Protein AF-A0A1I7TB84-F1 (afdb_monomer_lite)

Secondary structure (DSSP, 8-state):
-------PPPPTHHHHHHHHHHHHHHHHTTTTS--------------HHHHHHHHHHHHHHHHHHHHHHHHHHHHHHTSPPTT--HHHIIIIIIIHHHHHHHHHHHHHHHHTS-S------TT--HHHHHHHHHHHHHSPEE---TTSPPP-SHHHHHHTEE-HHHHHHHHHHHHHHHHHHHHHHIIIIIHHHH-S-HHHHHHHHHHHTTS-HHHHHHHHHHHHHHHHHHHHHHHHHHHHHT-

pLDDT: mean 75.28, std 18.59, range [29.2, 95.62]

Organism: NCBI:txid1561998

Structure (mmCIF, N/CA/C/O backbone):
data_AF-A0A1I7TB84-F1
#
_entry.id   AF-A0A1I7TB84-F1
#
loop_
_atom_site.group_PDB
_atom_site.id
_atom_site.type_symbol
_atom_site.label_atom_id
_atom_site.label_alt_id
_atom_site.label_comp_id
_atom_site.label_asym_id
_atom_site.label_entity_id
_atom_site.label_seq_id
_atom_site.pdbx_PDB_ins_code
_atom_site.Cartn_x
_atom_site.Cartn_y
_atom_site.Cartn_z
_atom_site.occupancy
_atom_site.B_iso_or_equiv
_atom_site.auth_seq_id
_atom_site.auth_comp_id
_atom_site.auth_asym_id
_atom_site.auth_atom_id
_atom_site.pdbx_PDB_model_num
ATOM 1 N N . MET A 1 1 ? -15.302 32.373 80.562 1.00 34.09 1 MET A N 1
ATOM 2 C CA . MET A 1 1 ? -14.350 33.321 79.953 1.00 34.09 1 MET A CA 1
ATOM 3 C C . MET A 1 1 ? -13.154 32.478 79.529 1.00 34.09 1 MET A C 1
ATOM 5 O O . MET A 1 1 ? -12.469 31.980 80.407 1.00 34.09 1 MET A O 1
ATOM 9 N N . GLU A 1 2 ? -13.216 31.883 78.330 1.00 32.47 2 GLU A N 1
ATOM 10 C CA . GLU A 1 2 ? -12.527 32.364 77.100 1.00 32.47 2 GLU A CA 1
ATOM 11 C C . GLU A 1 2 ? -10.999 32.417 77.261 1.00 32.47 2 GLU A C 1
ATOM 13 O O . GLU A 1 2 ? -10.527 32.906 78.275 1.00 32.47 2 GLU A O 1
ATOM 18 N N . ASN A 1 3 ? -10.128 32.066 76.318 1.00 30.92 3 ASN A N 1
ATOM 19 C CA . ASN A 1 3 ? -10.121 31.330 75.048 1.00 30.92 3 ASN A CA 1
ATOM 20 C C . ASN A 1 3 ? -8.630 31.311 74.622 1.00 30.92 3 ASN A C 1
ATOM 22 O O . ASN A 1 3 ? -7.979 32.332 74.812 1.00 30.92 3 ASN A O 1
ATOM 26 N N . ALA A 1 4 ? -8.166 30.220 73.983 1.00 34.41 4 ALA A N 1
ATOM 27 C CA . ALA A 1 4 ? -7.035 30.120 73.021 1.00 34.41 4 ALA A CA 1
ATOM 28 C C . ALA A 1 4 ? -5.603 30.570 73.479 1.00 34.41 4 ALA A C 1
ATOM 30 O O . ALA A 1 4 ? -5.450 31.471 74.279 1.00 34.41 4 ALA A O 1
ATOM 31 N N . LEU A 1 5 ? -4.445 30.045 73.045 1.00 29.20 5 LEU A N 1
ATOM 32 C CA . LEU A 1 5 ? -4.022 29.349 71.827 1.00 29.20 5 LEU A CA 1
ATOM 33 C C . LEU A 1 5 ? -2.614 28.712 72.049 1.00 29.20 5 LEU A C 1
ATOM 35 O O . LEU A 1 5 ? -1.744 29.320 72.664 1.00 29.20 5 LEU A O 1
ATOM 39 N N . SER A 1 6 ? -2.391 27.533 71.453 1.00 29.75 6 SER A N 1
ATOM 40 C CA . SER A 1 6 ? -1.135 27.019 70.854 1.00 29.75 6 SER A CA 1
ATOM 41 C C . SER A 1 6 ? 0.203 26.999 71.626 1.00 29.75 6 SER A C 1
ATOM 43 O O . SER A 1 6 ? 0.891 28.010 71.739 1.00 29.75 6 SER A O 1
ATOM 45 N N . VAL A 1 7 ? 0.706 25.787 71.900 1.00 36.81 7 VAL A N 1
ATOM 46 C CA . VAL A 1 7 ? 2.150 25.494 71.981 1.00 36.81 7 VAL A CA 1
ATOM 47 C C . VAL A 1 7 ? 2.473 24.406 70.949 1.00 36.81 7 VAL A C 1
ATOM 49 O O . VAL A 1 7 ? 2.184 23.230 71.154 1.00 36.81 7 VAL A O 1
ATOM 52 N N . MET A 1 8 ? 3.023 24.824 69.803 1.00 36.25 8 MET A N 1
ATOM 53 C CA . MET A 1 8 ? 3.583 23.954 68.760 1.00 36.25 8 MET A CA 1
ATOM 54 C C . MET A 1 8 ? 5.100 23.760 68.963 1.00 36.25 8 MET A C 1
ATOM 56 O O . MET A 1 8 ? 5.785 24.704 69.363 1.00 36.25 8 MET A O 1
ATOM 60 N N . PRO A 1 9 ? 5.649 22.576 68.635 1.00 48.91 9 PRO A N 1
ATOM 61 C CA . PRO A 1 9 ? 7.086 22.304 68.635 1.00 48.91 9 PRO A CA 1
ATOM 62 C C . PRO A 1 9 ? 7.823 22.984 67.455 1.00 48.91 9 PRO A C 1
ATOM 64 O O . PRO A 1 9 ? 7.216 23.287 66.427 1.00 48.91 9 PRO A O 1
ATOM 67 N N . PRO A 1 10 ? 9.144 23.226 67.575 1.00 51.12 10 PRO A N 1
ATOM 68 C CA . PRO A 1 10 ? 9.920 24.013 66.616 1.00 51.12 10 PRO A CA 1
ATOM 69 C C . PRO A 1 10 ? 10.113 23.325 65.245 1.00 51.12 10 PRO A C 1
ATOM 71 O O . PRO A 1 10 ? 10.117 22.097 65.152 1.00 51.12 10 PRO A O 1
ATOM 74 N N . PRO A 1 11 ? 10.338 24.107 64.168 1.00 48.22 11 PRO A N 1
ATOM 75 C CA . PRO A 1 11 ? 10.254 23.632 62.789 1.00 48.22 11 PRO A CA 1
ATOM 76 C C . PRO A 1 11 ? 11.478 22.833 62.309 1.00 48.22 11 PRO A C 1
ATOM 78 O O . PRO A 1 11 ? 12.636 23.136 62.613 1.00 48.22 11 PRO A O 1
ATOM 81 N N . ILE A 1 12 ? 11.191 21.878 61.420 1.00 52.09 12 ILE A N 1
ATOM 82 C CA . ILE A 1 12 ? 12.082 20.995 60.633 1.00 52.09 12 ILE A CA 1
ATOM 83 C C . ILE A 1 12 ? 13.198 21.751 59.861 1.00 52.09 12 ILE A C 1
ATOM 85 O O . ILE A 1 12 ? 14.214 21.169 59.472 1.00 52.09 12 ILE A O 1
ATOM 89 N N . SER A 1 13 ? 13.080 23.075 59.726 1.00 54.78 13 SER A N 1
ATOM 90 C CA . SER A 1 13 ? 13.993 23.963 58.991 1.00 54.78 13 SER A CA 1
ATOM 91 C C . SER A 1 13 ? 15.458 23.932 59.474 1.00 54.78 13 SER A C 1
ATOM 93 O O . SER A 1 13 ? 16.384 23.950 58.661 1.00 54.78 13 SER A O 1
ATOM 95 N N . ARG A 1 14 ? 15.727 23.783 60.782 1.00 52.53 14 ARG A N 1
ATOM 96 C CA . ARG A 1 14 ? 17.119 23.824 61.293 1.00 52.53 14 ARG A CA 1
ATOM 97 C C . ARG A 1 14 ? 17.954 22.585 60.950 1.00 52.53 14 ARG A C 1
ATOM 99 O O . ARG A 1 14 ? 19.181 22.687 60.911 1.00 52.53 14 ARG A O 1
ATOM 106 N N . ARG A 1 15 ? 17.329 21.424 60.711 1.00 54.09 15 ARG A N 1
ATOM 107 C CA . ARG A 1 15 ? 18.045 20.202 60.288 1.00 54.09 15 ARG A CA 1
ATOM 108 C C . ARG A 1 15 ? 18.389 20.245 58.799 1.00 54.09 15 ARG A C 1
ATOM 110 O O . ARG A 1 15 ? 19.504 19.881 58.436 1.00 54.09 15 ARG A O 1
ATOM 117 N N . ILE A 1 16 ? 17.490 20.779 57.972 1.00 55.38 16 ILE A N 1
ATOM 118 C CA . ILE A 1 16 ? 17.713 20.958 56.530 1.00 55.38 16 ILE A CA 1
ATOM 119 C C . ILE A 1 16 ? 18.799 22.018 56.283 1.00 55.38 16 ILE A C 1
ATOM 121 O O . ILE A 1 16 ? 19.721 21.777 55.507 1.00 55.38 16 ILE A O 1
ATOM 125 N N . ALA A 1 17 ? 18.786 23.130 57.029 1.00 55.12 17 ALA A N 1
ATOM 126 C CA . ALA A 1 17 ? 19.815 24.167 56.918 1.00 55.12 17 ALA A CA 1
ATOM 127 C C . ALA A 1 17 ? 21.229 23.656 57.270 1.00 55.12 17 ALA A C 1
ATOM 129 O O . ALA A 1 17 ? 22.196 23.989 56.584 1.00 55.12 17 ALA A O 1
ATOM 130 N N . ARG A 1 18 ? 21.369 22.791 58.290 1.00 57.44 18 ARG A N 1
ATOM 131 C CA . ARG A 1 18 ? 22.669 22.173 58.624 1.00 57.44 18 ARG A CA 1
ATOM 132 C C . ARG A 1 18 ? 23.125 21.151 57.581 1.00 57.44 18 ARG A C 1
ATOM 134 O O . ARG A 1 18 ? 24.320 21.087 57.315 1.00 57.44 18 ARG A O 1
ATOM 141 N N . ALA A 1 19 ? 22.203 20.396 56.979 1.00 56.84 19 ALA A N 1
ATOM 142 C CA . ALA A 1 19 ? 22.514 19.435 55.917 1.00 56.84 19 ALA A CA 1
ATOM 143 C C . ALA A 1 19 ? 22.918 20.115 54.593 1.00 56.84 19 ALA A C 1
ATOM 145 O O . ALA A 1 19 ? 23.750 19.595 53.851 1.00 56.84 19 ALA A O 1
ATOM 146 N N . MET A 1 20 ? 22.377 21.299 54.300 1.00 54.94 20 MET A N 1
ATOM 147 C CA . MET A 1 20 ? 22.737 22.067 53.105 1.00 54.94 20 MET A CA 1
ATOM 148 C C . MET A 1 20 ? 24.128 22.717 53.245 1.00 54.94 20 MET A C 1
ATOM 150 O O . MET A 1 20 ? 24.923 22.696 52.305 1.00 54.94 20 MET A O 1
ATOM 154 N N . HIS A 1 21 ? 24.484 23.188 54.448 1.00 56.91 21 HIS A N 1
ATOM 155 C CA . HIS A 1 21 ? 25.792 23.799 54.723 1.00 56.91 21 HIS A CA 1
ATOM 156 C C . HIS A 1 21 ? 26.970 22.804 54.677 1.00 56.91 21 HIS A C 1
ATOM 158 O O . HIS A 1 21 ? 28.086 23.184 54.315 1.00 56.91 21 HIS A O 1
ATOM 164 N N . THR A 1 22 ? 26.751 21.529 55.024 1.00 56.97 22 THR A N 1
ATOM 165 C CA . THR A 1 22 ? 27.780 20.476 54.924 1.00 56.97 22 THR A CA 1
ATOM 166 C C . THR A 1 22 ? 28.027 20.013 53.489 1.00 56.97 22 THR A C 1
ATOM 168 O O . THR A 1 22 ? 29.166 19.691 53.154 1.00 56.97 22 THR A O 1
ATOM 171 N N . ASN A 1 23 ? 27.010 20.029 52.621 1.00 45.28 23 ASN A N 1
ATOM 172 C CA . ASN A 1 23 ? 27.163 19.657 51.210 1.00 45.28 23 ASN A CA 1
ATOM 173 C C . ASN A 1 23 ? 27.856 20.751 50.375 1.00 45.28 23 ASN A C 1
ATOM 175 O O . ASN A 1 23 ? 28.694 20.427 49.536 1.00 45.28 23 ASN A O 1
ATOM 179 N N . LEU A 1 24 ? 27.625 22.037 50.667 1.00 52.91 24 LEU A N 1
ATOM 180 C CA . LEU A 1 24 ? 28.339 23.149 50.014 1.00 52.91 24 LEU A CA 1
ATOM 181 C C . LEU A 1 24 ? 29.855 23.130 50.287 1.00 52.91 24 LEU A C 1
ATOM 183 O O . LEU A 1 24 ? 30.645 23.232 49.350 1.00 52.91 24 LEU A O 1
ATOM 187 N N . LYS A 1 25 ? 30.284 22.857 51.531 1.00 51.88 25 LYS A N 1
ATOM 188 C CA . LYS A 1 25 ? 31.715 22.663 51.859 1.00 51.88 25 LYS A CA 1
ATOM 189 C C . LYS A 1 25 ? 32.340 21.428 51.195 1.00 51.88 25 LYS A C 1
ATOM 191 O O . LYS A 1 25 ? 33.565 21.329 51.121 1.00 51.88 25 LYS A O 1
ATOM 196 N N . LYS A 1 26 ? 31.525 20.463 50.752 1.00 49.12 26 LYS A N 1
ATOM 197 C CA . LYS A 1 26 ? 31.994 19.265 50.042 1.00 49.12 26 LYS A CA 1
ATOM 198 C C . LYS A 1 26 ? 32.225 19.546 48.552 1.00 49.12 26 LYS A C 1
ATOM 200 O O . LYS A 1 26 ? 33.191 19.023 48.007 1.00 49.12 26 LYS A O 1
ATOM 205 N N . CYS A 1 27 ? 31.429 20.423 47.933 1.00 49.00 27 CYS A N 1
ATOM 206 C CA . CYS A 1 27 ? 31.646 20.877 46.552 1.00 49.00 27 CYS A CA 1
ATOM 207 C C . CYS A 1 27 ? 32.847 21.824 46.407 1.00 49.00 27 CYS A C 1
ATOM 209 O O . CYS A 1 27 ? 33.598 21.709 45.444 1.00 49.00 27 CYS A O 1
ATOM 211 N N . GLU A 1 28 ? 33.099 22.703 47.380 1.00 49.00 28 GLU A N 1
ATOM 212 C CA . GLU A 1 28 ? 34.242 23.630 47.321 1.00 49.00 28 GLU A CA 1
ATOM 213 C C . GLU A 1 28 ? 35.602 22.903 47.405 1.00 49.00 28 GLU A C 1
ATOM 215 O O . GLU A 1 28 ? 36.603 23.362 46.862 1.00 49.00 28 GLU A O 1
ATOM 220 N N . ARG A 1 29 ? 35.628 21.698 47.998 1.00 46.41 29 ARG A N 1
ATOM 221 C CA . ARG A 1 29 ? 36.832 20.858 48.108 1.00 46.41 29 ARG A CA 1
ATOM 222 C C . ARG A 1 29 ? 37.113 19.970 46.885 1.00 46.41 29 ARG A C 1
ATOM 224 O O . ARG A 1 29 ? 38.173 19.356 46.836 1.00 46.41 29 ARG A O 1
ATOM 231 N N . LEU A 1 30 ? 36.196 19.896 45.913 1.00 49.00 30 LEU A N 1
ATOM 232 C CA . LEU A 1 30 ? 36.348 19.105 44.678 1.00 49.00 30 LEU A CA 1
ATOM 233 C C . LEU A 1 30 ? 36.825 19.933 43.470 1.00 49.00 30 LEU A C 1
ATOM 235 O O . LEU A 1 30 ? 37.265 19.354 42.483 1.00 49.00 30 LEU A O 1
ATOM 239 N N . ASN A 1 31 ? 36.859 21.267 43.574 1.00 41.47 31 ASN A N 1
ATOM 240 C CA . ASN A 1 31 ? 37.435 22.161 42.555 1.00 41.47 31 ASN A CA 1
ATOM 241 C C . ASN A 1 31 ? 38.978 22.226 42.572 1.00 41.47 31 ASN A C 1
ATOM 243 O O . ASN A 1 31 ? 39.571 23.074 41.910 1.00 41.47 31 ASN A O 1
ATOM 247 N N . HIS A 1 32 ? 39.642 21.332 43.311 1.00 49.06 32 HIS A N 1
ATOM 248 C CA . HIS A 1 32 ? 41.098 21.322 43.489 1.00 49.06 32 HIS A CA 1
ATOM 249 C C . HIS A 1 32 ? 41.817 20.125 42.842 1.00 49.06 32 HIS A C 1
ATOM 251 O O . HIS A 1 32 ? 42.930 19.786 43.241 1.00 49.06 32 HIS A O 1
ATOM 257 N N . VAL A 1 33 ? 41.235 19.505 41.808 1.00 45.22 33 VAL A N 1
ATOM 258 C CA . VAL A 1 33 ? 41.919 18.458 41.029 1.00 45.22 33 VAL A CA 1
ATOM 259 C C . VAL A 1 33 ? 42.386 19.003 39.673 1.00 45.22 33 VAL A C 1
ATOM 261 O O . VAL A 1 33 ? 41.619 19.146 38.730 1.00 45.22 33 VAL A O 1
ATOM 264 N N . ALA A 1 34 ? 43.678 19.340 39.662 1.00 37.91 34 ALA A N 1
ATOM 265 C CA . ALA A 1 34 ? 44.660 19.395 38.575 1.00 37.91 34 ALA A CA 1
ATOM 266 C C . ALA A 1 34 ? 44.215 19.782 37.145 1.00 37.91 34 ALA A C 1
ATOM 268 O O . ALA A 1 34 ? 43.721 18.979 36.357 1.00 37.91 34 ALA A O 1
ATOM 269 N N . ARG A 1 35 ? 44.596 21.009 36.770 1.00 37.38 35 ARG A N 1
ATOM 270 C CA . ARG A 1 35 ? 44.809 21.481 35.395 1.00 37.38 35 ARG A CA 1
ATOM 271 C C . ARG A 1 35 ? 45.907 20.621 34.737 1.00 37.38 35 ARG A C 1
ATOM 273 O O . ARG A 1 35 ? 47.052 20.660 35.180 1.00 37.38 35 ARG A O 1
ATOM 280 N N . TYR A 1 36 ? 45.573 19.836 33.715 1.00 32.38 36 TYR A N 1
ATOM 281 C CA . TYR A 1 36 ? 46.545 19.063 32.926 1.00 32.38 36 TYR A CA 1
ATOM 282 C C . TYR A 1 36 ? 47.448 20.000 32.099 1.00 32.38 36 TYR A C 1
ATOM 284 O O . TYR A 1 36 ? 46.957 21.009 31.581 1.00 32.38 36 TYR A O 1
ATOM 292 N N . PRO A 1 37 ? 48.757 19.710 31.971 1.00 37.16 37 PRO A N 1
ATOM 293 C CA . PRO A 1 37 ? 49.679 20.577 31.253 1.00 37.16 37 PRO A CA 1
ATOM 294 C C . PRO A 1 37 ? 49.505 20.436 29.735 1.00 37.16 37 PRO A C 1
ATOM 296 O O . PRO A 1 37 ? 49.421 19.335 29.194 1.00 37.16 37 PRO A O 1
ATOM 299 N N . VAL A 1 38 ? 49.481 21.578 29.049 1.00 36.94 38 VAL A N 1
ATOM 300 C CA . VAL A 1 38 ? 49.574 21.684 27.589 1.00 36.94 38 VAL A CA 1
ATOM 301 C C . VAL A 1 38 ? 51.044 21.517 27.199 1.00 36.94 38 VAL A C 1
ATOM 303 O O . VAL A 1 38 ? 51.869 22.357 27.553 1.00 36.94 38 VAL A O 1
ATOM 306 N N . HIS A 1 39 ? 51.374 20.453 26.466 1.00 35.28 39 HIS A N 1
ATOM 307 C CA . HIS A 1 39 ? 52.647 20.337 25.748 1.00 35.28 39 HIS A CA 1
ATOM 308 C C . HIS A 1 39 ? 52.499 20.910 24.327 1.00 35.28 39 HIS A C 1
ATOM 310 O O . HIS A 1 39 ? 51.488 20.634 23.677 1.00 35.28 39 HIS A O 1
ATOM 316 N N . PRO A 1 40 ? 53.469 21.692 23.816 1.00 40.19 40 PRO A N 1
ATOM 317 C CA . PRO A 1 40 ? 53.406 22.224 22.464 1.00 40.19 40 PRO A CA 1
ATOM 318 C C . PRO A 1 40 ? 54.043 21.276 21.434 1.00 40.19 40 PRO A C 1
ATOM 320 O O . PRO A 1 40 ? 54.968 20.526 21.734 1.00 40.19 40 PRO A O 1
ATOM 323 N N . SER A 1 41 ? 53.593 21.447 20.187 1.00 34.62 41 SER A N 1
ATOM 324 C CA . SER A 1 41 ? 54.179 21.016 18.905 1.00 34.62 41 SER A CA 1
ATOM 325 C C . SER A 1 41 ? 53.990 19.559 18.445 1.00 34.62 41 SER A C 1
ATOM 327 O O . SER A 1 41 ? 54.664 18.632 18.877 1.00 34.62 41 SER A O 1
ATOM 329 N N . SER A 1 42 ? 53.126 19.372 17.444 1.00 31.83 42 SER A N 1
ATOM 330 C CA . SER A 1 42 ? 53.533 18.964 16.085 1.00 31.83 42 SER A CA 1
ATOM 331 C C . SER A 1 42 ? 52.309 18.903 15.161 1.00 31.83 42 SER A C 1
ATOM 333 O O . SER A 1 42 ? 51.258 18.371 15.506 1.00 31.83 42 SER A O 1
ATOM 335 N N . ALA A 1 43 ? 52.435 19.534 13.997 1.00 42.12 43 ALA A N 1
ATOM 336 C CA . ALA A 1 43 ? 51.427 19.565 12.951 1.00 42.12 43 ALA A CA 1
ATOM 337 C C . ALA A 1 43 ? 51.307 18.193 12.262 1.00 42.12 43 ALA A C 1
ATOM 339 O O . ALA A 1 43 ? 52.319 17.622 11.863 1.00 42.12 43 ALA A O 1
ATOM 340 N N . ALA A 1 44 ? 50.080 17.706 12.063 1.00 33.72 44 ALA A N 1
ATOM 341 C CA . ALA A 1 44 ? 49.762 16.626 11.128 1.00 33.72 44 ALA A CA 1
ATOM 342 C C . ALA A 1 44 ? 48.354 16.848 10.524 1.00 33.72 44 ALA A C 1
ATOM 344 O O . ALA A 1 44 ? 47.506 17.465 11.174 1.00 33.72 44 ALA A O 1
ATOM 345 N N . PRO A 1 45 ? 48.107 16.431 9.269 1.00 38.81 45 PRO A N 1
ATOM 346 C CA . PRO A 1 45 ? 47.054 16.978 8.420 1.00 38.81 45 PRO A CA 1
ATOM 347 C C . PRO A 1 45 ? 45.671 16.359 8.670 1.00 38.81 45 PRO A C 1
ATOM 349 O O . PRO A 1 45 ? 45.530 15.202 9.047 1.00 38.81 45 PRO A O 1
ATOM 352 N N . HIS A 1 46 ? 44.646 17.168 8.400 1.00 43.53 46 HIS A N 1
ATOM 353 C CA . HIS A 1 46 ? 43.217 16.886 8.522 1.00 43.53 46 HIS A CA 1
ATOM 354 C C . HIS A 1 46 ? 42.754 15.540 7.929 1.00 43.53 46 HIS A C 1
ATOM 356 O O . HIS A 1 46 ? 42.660 15.375 6.710 1.00 43.53 46 HIS A O 1
ATOM 362 N N . ASP A 1 47 ? 42.281 14.646 8.797 1.00 46.88 47 ASP A N 1
ATOM 363 C CA . ASP A 1 47 ? 41.643 13.382 8.428 1.00 46.88 47 ASP A CA 1
ATOM 364 C C . ASP A 1 47 ? 40.133 13.569 8.146 1.00 46.88 47 ASP A C 1
ATOM 366 O O . ASP A 1 47 ? 39.234 13.154 8.880 1.00 46.8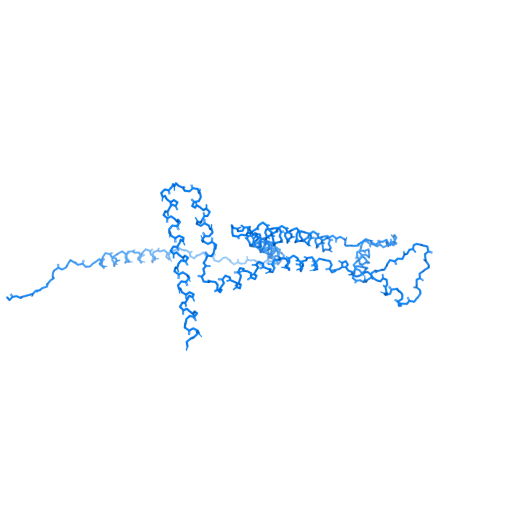8 47 ASP A O 1
ATOM 370 N N . THR A 1 48 ? 39.823 14.283 7.059 1.00 54.31 48 THR A N 1
ATOM 371 C CA . THR A 1 48 ? 38.437 14.589 6.635 1.00 54.31 48 THR A CA 1
ATOM 372 C C . THR A 1 48 ? 37.674 13.377 6.082 1.00 54.31 48 THR A C 1
ATOM 374 O O . THR A 1 48 ? 36.442 13.410 6.001 1.00 54.31 48 THR A O 1
ATOM 377 N N . LYS A 1 49 ? 38.368 12.294 5.704 1.00 48.94 49 LYS A N 1
ATOM 378 C CA . LYS A 1 49 ? 37.756 11.063 5.167 1.00 48.94 49 LYS A CA 1
ATOM 379 C C . LYS A 1 49 ? 37.099 10.213 6.252 1.00 48.94 49 LYS A C 1
ATOM 381 O O . LYS A 1 49 ? 36.015 9.673 6.022 1.00 48.94 49 LYS A O 1
ATOM 386 N N . PHE A 1 50 ? 37.712 10.131 7.431 1.00 48.12 50 PHE A N 1
ATOM 387 C CA . PHE A 1 50 ? 37.173 9.365 8.551 1.00 48.12 50 PHE A CA 1
ATOM 388 C C . PHE A 1 50 ? 35.845 9.975 9.025 1.00 48.12 50 PHE A C 1
ATOM 390 O O . PHE A 1 50 ? 34.810 9.318 8.968 1.00 48.12 50 PHE A O 1
ATOM 397 N N . SER A 1 51 ? 35.813 11.278 9.324 1.00 51.81 51 SER A N 1
ATOM 398 C CA . SER A 1 51 ? 34.600 11.964 9.804 1.00 51.81 51 SER A CA 1
ATOM 399 C C . SER A 1 51 ? 33.415 11.891 8.820 1.00 51.81 51 SER A C 1
ATOM 401 O O . SER A 1 51 ? 32.287 11.605 9.225 1.00 51.81 51 SER A O 1
ATOM 403 N N . LYS A 1 52 ? 33.659 12.026 7.505 1.00 53.12 52 LYS A N 1
ATOM 404 C CA . LYS A 1 52 ? 32.610 11.875 6.475 1.00 53.12 52 LYS A CA 1
ATOM 405 C C . LYS A 1 52 ? 32.014 10.469 6.433 1.00 53.12 52 LYS A C 1
ATOM 407 O O . LYS A 1 52 ? 30.827 10.330 6.158 1.00 53.12 52 LYS A O 1
ATOM 412 N N . THR A 1 53 ? 32.808 9.436 6.699 1.00 53.38 53 THR A N 1
ATOM 413 C CA . THR A 1 53 ? 32.362 8.036 6.622 1.00 53.38 53 THR A CA 1
ATOM 414 C C . THR A 1 53 ? 31.478 7.660 7.813 1.00 53.38 53 THR A C 1
ATOM 416 O O . THR A 1 53 ? 30.462 6.993 7.623 1.00 53.38 53 THR A O 1
ATOM 419 N N . TYR A 1 54 ? 31.795 8.159 9.012 1.00 49.72 54 TYR A N 1
ATOM 420 C CA . TYR A 1 54 ? 30.978 7.964 10.217 1.00 49.72 54 TYR A CA 1
ATOM 421 C C . TYR A 1 54 ? 29.657 8.736 10.135 1.00 49.72 54 TYR A C 1
ATOM 423 O O . TYR A 1 54 ? 28.603 8.136 10.299 1.00 49.72 54 TYR A O 1
ATOM 431 N N . LEU A 1 55 ? 29.682 10.006 9.710 1.00 57.97 55 LEU A N 1
ATOM 432 C CA . LEU A 1 55 ? 28.463 10.793 9.467 1.00 57.97 55 LEU A CA 1
ATOM 433 C C . LEU A 1 55 ? 27.542 10.165 8.409 1.00 57.97 55 LEU A C 1
ATOM 435 O O . LEU A 1 55 ? 26.322 10.195 8.553 1.00 57.97 55 LEU A O 1
ATOM 439 N N . ASN A 1 56 ? 28.095 9.570 7.344 1.00 55.59 56 ASN A N 1
ATOM 440 C CA . ASN A 1 56 ? 27.284 8.884 6.332 1.00 55.59 56 ASN A CA 1
ATOM 441 C C . ASN A 1 56 ? 26.731 7.544 6.842 1.00 55.59 56 ASN A C 1
ATOM 443 O O . ASN A 1 56 ? 25.620 7.169 6.473 1.00 55.59 56 ASN A O 1
ATOM 447 N N . LYS A 1 57 ? 27.488 6.826 7.681 1.00 53.72 57 LYS A N 1
ATOM 448 C CA . LYS A 1 57 ? 27.059 5.572 8.314 1.00 53.72 57 LYS A CA 1
ATOM 449 C C . LYS A 1 57 ? 25.955 5.820 9.343 1.00 53.72 57 LYS A C 1
ATOM 451 O O . LYS A 1 57 ? 24.939 5.135 9.283 1.00 53.72 57 LYS A O 1
ATOM 456 N N . ASP A 1 58 ? 26.091 6.853 10.169 1.00 57.72 58 ASP A N 1
ATOM 457 C CA . ASP A 1 58 ? 25.070 7.278 11.129 1.00 57.72 58 ASP A CA 1
ATOM 458 C C . ASP A 1 58 ? 23.832 7.828 10.418 1.00 57.72 58 ASP A C 1
ATOM 460 O O . ASP A 1 58 ? 22.720 7.451 10.760 1.00 57.72 58 ASP A O 1
ATOM 464 N N . ARG A 1 59 ? 23.981 8.610 9.340 1.00 58.00 59 ARG A N 1
ATOM 465 C CA . ARG A 1 59 ? 22.843 9.055 8.514 1.00 58.00 59 ARG A CA 1
ATOM 466 C C . ARG A 1 59 ? 22.094 7.890 7.859 1.00 58.00 59 ARG A C 1
ATOM 468 O O . ARG A 1 59 ? 20.868 7.920 7.791 1.00 58.00 59 ARG A O 1
ATOM 475 N N . LYS A 1 60 ? 22.802 6.857 7.389 1.00 55.88 60 LYS A N 1
ATOM 476 C CA . LYS A 1 60 ? 22.184 5.631 6.850 1.00 55.88 60 LYS A CA 1
ATOM 477 C C . LYS A 1 60 ? 21.515 4.798 7.947 1.00 55.88 60 LYS A C 1
ATOM 479 O O . LYS A 1 60 ? 20.442 4.258 7.706 1.00 55.88 60 LYS A O 1
ATOM 484 N N . PHE A 1 61 ? 22.103 4.731 9.142 1.00 57.94 61 PHE A N 1
ATOM 485 C CA . PHE A 1 61 ? 21.546 4.011 10.289 1.00 57.94 61 PHE A CA 1
ATOM 486 C C . PHE A 1 61 ? 20.318 4.717 10.881 1.00 57.94 61 PHE A C 1
ATOM 488 O O . PHE A 1 61 ? 19.310 4.066 11.133 1.00 57.94 61 PHE A O 1
ATOM 495 N N . LEU A 1 62 ? 20.350 6.047 11.016 1.00 60.09 62 LEU A N 1
ATOM 496 C CA . LEU A 1 62 ? 19.191 6.858 11.395 1.00 60.09 62 LEU A CA 1
ATOM 497 C C . LEU A 1 62 ? 18.085 6.784 10.337 1.00 60.09 62 LEU A C 1
ATOM 499 O O . LEU A 1 62 ? 16.927 6.634 10.704 1.00 60.09 62 LEU A O 1
ATOM 503 N N . SER A 1 63 ? 18.424 6.819 9.044 1.00 63.22 63 SER A N 1
ATOM 504 C CA . SER A 1 63 ? 17.458 6.623 7.951 1.00 63.22 63 SER A CA 1
ATOM 505 C C . SER A 1 63 ? 16.794 5.242 8.017 1.00 63.22 63 SER A C 1
ATOM 507 O O . SER A 1 63 ? 15.570 5.145 7.982 1.00 63.22 63 SER A O 1
ATOM 509 N N . ALA A 1 64 ? 17.578 4.177 8.209 1.00 69.25 64 ALA A N 1
ATOM 510 C CA . ALA A 1 64 ? 17.055 2.819 8.333 1.00 69.25 64 ALA A CA 1
ATOM 511 C C . ALA A 1 64 ? 16.220 2.624 9.612 1.00 69.25 64 ALA A C 1
ATOM 513 O O . ALA A 1 64 ? 15.150 2.025 9.557 1.00 69.25 64 ALA A O 1
ATOM 514 N N . GLY A 1 65 ? 16.661 3.164 10.752 1.00 75.62 65 GLY A N 1
ATOM 515 C CA . GLY A 1 65 ? 15.914 3.118 12.012 1.00 75.62 65 GLY A CA 1
ATOM 516 C C . GLY A 1 65 ? 14.605 3.905 11.951 1.00 75.62 65 GLY A C 1
ATOM 517 O O . GLY A 1 65 ? 13.584 3.451 12.459 1.00 75.62 65 GLY A O 1
ATOM 518 N N . MET A 1 66 ? 14.608 5.046 11.266 1.00 71.50 66 MET A N 1
ATOM 519 C CA . MET A 1 66 ? 13.421 5.862 11.030 1.00 71.50 66 MET A CA 1
ATOM 520 C C . MET A 1 66 ? 12.445 5.159 10.076 1.00 71.50 66 MET A C 1
ATOM 522 O O . MET A 1 66 ? 11.247 5.135 10.342 1.00 71.50 66 MET A O 1
ATOM 526 N N . LEU A 1 67 ? 12.944 4.489 9.032 1.00 74.56 67 LEU A N 1
ATOM 527 C CA . LEU A 1 67 ? 12.130 3.667 8.134 1.00 74.56 67 LEU A CA 1
ATOM 528 C C . LEU A 1 67 ? 11.489 2.483 8.876 1.00 74.56 67 LEU A C 1
ATOM 530 O O . LEU A 1 67 ? 10.289 2.258 8.758 1.00 74.56 67 LEU A O 1
ATOM 534 N N . LEU A 1 68 ? 12.262 1.766 9.696 1.00 77.62 68 LEU A N 1
ATOM 535 C CA . LEU A 1 68 ? 11.760 0.672 10.533 1.00 77.62 68 LEU A CA 1
ATOM 536 C C . LEU A 1 68 ? 10.743 1.157 11.571 1.00 77.62 68 LEU A C 1
ATOM 538 O O . LEU A 1 68 ? 9.759 0.467 11.824 1.00 77.62 68 LEU A O 1
ATOM 542 N N . TYR A 1 69 ? 10.941 2.347 12.141 1.00 77.88 69 TYR A N 1
ATOM 543 C CA . TYR A 1 69 ? 9.977 2.976 13.040 1.00 77.88 69 TYR A CA 1
ATOM 544 C C . TYR A 1 69 ? 8.657 3.289 12.327 1.00 77.88 69 TYR A C 1
ATOM 546 O O . TYR A 1 69 ? 7.597 2.938 12.841 1.00 77.88 69 TYR A O 1
ATOM 554 N N . TYR A 1 70 ? 8.705 3.887 11.132 1.00 73.19 70 TYR A N 1
ATOM 555 C CA . TYR A 1 70 ? 7.500 4.154 10.344 1.00 73.19 70 TYR A CA 1
ATOM 556 C C . TYR A 1 70 ? 6.793 2.866 9.927 1.00 73.19 70 TYR A C 1
ATOM 558 O O . TYR A 1 70 ? 5.577 2.773 10.068 1.00 73.19 70 TYR A O 1
ATOM 566 N N . LEU A 1 71 ? 7.537 1.845 9.497 1.00 70.75 71 LEU A N 1
ATOM 567 C CA . LEU A 1 71 ? 6.973 0.531 9.192 1.00 70.75 71 LEU A CA 1
ATOM 568 C C . LEU A 1 71 ? 6.306 -0.079 10.430 1.00 70.75 71 LEU A C 1
ATOM 570 O O . LEU A 1 71 ? 5.155 -0.499 10.362 1.00 70.75 71 LEU A O 1
ATOM 574 N N . ALA A 1 72 ? 6.972 -0.062 11.585 1.00 73.50 72 ALA A N 1
ATOM 575 C CA . ALA A 1 72 ? 6.405 -0.558 12.836 1.00 73.50 72 ALA A CA 1
ATOM 576 C C . ALA A 1 72 ? 5.169 0.239 13.287 1.00 73.50 72 ALA A C 1
ATOM 578 O O . ALA A 1 72 ? 4.235 -0.340 13.841 1.00 73.50 72 ALA A O 1
ATOM 579 N N . ALA A 1 73 ? 5.135 1.551 13.045 1.00 68.75 73 ALA A N 1
ATOM 580 C CA . ALA A 1 73 ? 3.976 2.394 13.320 1.00 68.75 73 ALA A CA 1
ATOM 581 C C . ALA A 1 73 ? 2.789 2.043 12.408 1.00 68.75 73 ALA A C 1
ATOM 583 O O . ALA A 1 73 ? 1.666 1.927 12.895 1.0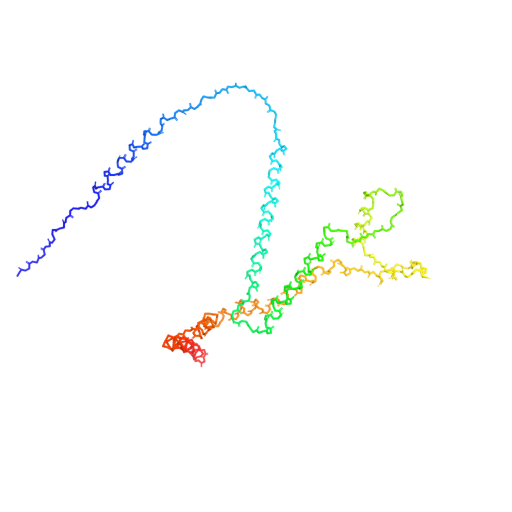0 68.75 73 ALA A O 1
ATOM 584 N N . ILE A 1 74 ? 3.042 1.794 11.119 1.00 68.75 74 ILE A N 1
ATOM 585 C CA . ILE A 1 74 ? 2.032 1.326 10.161 1.00 68.75 74 ILE A CA 1
ATOM 586 C C . ILE A 1 74 ? 1.494 -0.046 10.588 1.00 68.75 74 ILE A C 1
ATOM 588 O O . ILE A 1 74 ? 0.283 -0.215 10.698 1.00 68.75 74 ILE A O 1
ATOM 592 N N . PHE A 1 75 ? 2.369 -0.999 10.931 1.00 70.06 75 PHE A N 1
ATOM 593 C CA . PHE A 1 75 ? 1.954 -2.327 11.402 1.00 70.06 75 PHE A CA 1
ATOM 594 C C . PHE A 1 75 ? 1.151 -2.274 12.708 1.00 70.06 75 PHE A C 1
ATOM 596 O O . PHE A 1 75 ? 0.172 -3.003 12.852 1.00 70.06 75 PHE A O 1
ATOM 603 N N . LYS A 1 76 ? 1.507 -1.386 13.645 1.00 68.38 76 LYS A N 1
ATOM 604 C CA . LYS A 1 76 ? 0.710 -1.153 14.861 1.00 68.38 76 LYS A CA 1
ATOM 605 C C . LYS A 1 76 ? -0.652 -0.530 14.554 1.00 68.38 76 LYS A C 1
ATOM 607 O O . LYS A 1 76 ? -1.632 -0.906 15.187 1.00 68.38 76 LYS A O 1
ATOM 612 N N . GLY A 1 77 ? -0.723 0.391 13.593 1.00 64.88 77 GLY A N 1
ATOM 613 C CA . GLY A 1 77 ? -1.983 0.977 13.127 1.00 64.88 77 GLY A CA 1
ATOM 614 C C . GLY A 1 77 ? -2.887 -0.029 12.410 1.00 64.88 77 GLY A C 1
ATOM 615 O O . GLY A 1 77 ? -4.109 0.078 12.493 1.00 64.88 77 GLY A O 1
ATOM 616 N N . LEU A 1 78 ? -2.291 -1.036 11.766 1.00 64.06 78 LEU A N 1
ATOM 617 C CA . LEU A 1 78 ? -3.017 -2.118 11.109 1.00 64.06 78 LEU A CA 1
ATOM 618 C C . LEU A 1 78 ? -3.571 -3.167 12.076 1.00 64.06 78 LEU A C 1
ATOM 620 O O . LEU A 1 78 ? -4.399 -3.958 11.635 1.00 64.06 78 LEU A O 1
ATOM 624 N N . HIS A 1 79 ? -3.151 -3.214 13.346 1.00 69.75 79 HIS A N 1
ATOM 625 C CA . HIS A 1 79 ? -3.562 -4.287 14.254 1.00 69.75 79 HIS A CA 1
ATOM 626 C C . HIS A 1 79 ? -5.098 -4.381 14.354 1.00 69.75 79 HIS A C 1
ATOM 628 O O . HIS A 1 79 ? -5.746 -3.358 14.606 1.00 69.75 79 HIS A O 1
ATOM 634 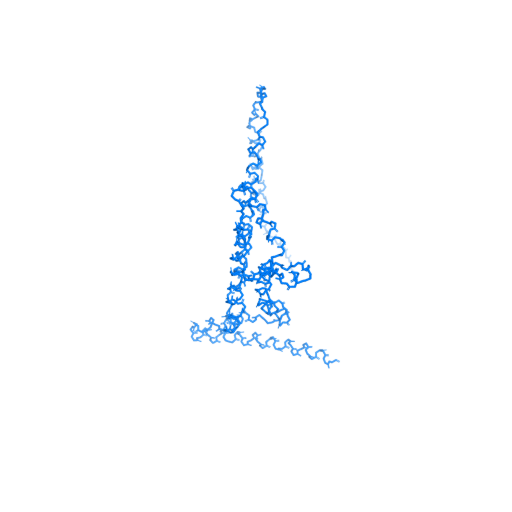N N . PRO A 1 80 ? -5.687 -5.579 14.168 1.00 68.00 80 PRO A N 1
ATOM 635 C CA . PRO A 1 80 ? -7.127 -5.766 14.265 1.00 68.00 80 PRO A CA 1
ATOM 636 C C . PRO A 1 80 ? -7.624 -5.366 15.646 1.00 68.00 80 PRO A C 1
ATOM 638 O O . PRO A 1 80 ? -7.031 -5.753 16.659 1.00 68.00 80 PRO A O 1
ATOM 641 N N . ARG A 1 81 ? -8.686 -4.561 15.694 1.00 71.44 81 ARG A N 1
ATOM 642 C CA . ARG A 1 81 ? -9.348 -4.248 16.952 1.00 71.44 81 ARG A CA 1
ATOM 643 C C . ARG A 1 81 ? -10.516 -5.201 17.177 1.00 71.44 81 ARG A C 1
ATOM 645 O O . ARG A 1 81 ? -10.936 -5.960 16.299 1.00 71.44 81 ARG A O 1
ATOM 652 N N . VAL A 1 82 ? -10.974 -5.225 18.421 1.00 68.88 82 VAL A N 1
ATOM 653 C CA . VAL A 1 82 ? -12.014 -6.151 18.883 1.00 68.88 82 VAL A CA 1
ATOM 654 C C . VAL A 1 82 ? -13.398 -5.708 18.391 1.00 68.88 82 VAL A C 1
ATOM 656 O O . VAL A 1 82 ? -14.278 -6.546 18.239 1.00 68.88 82 VAL A O 1
ATOM 659 N N . ASP A 1 83 ? -13.551 -4.424 18.062 1.00 70.06 83 ASP A N 1
ATOM 660 C CA . ASP A 1 83 ? -14.749 -3.790 17.504 1.00 70.06 83 ASP A CA 1
ATOM 661 C C . ASP A 1 83 ? -14.940 -3.986 15.989 1.00 70.06 83 ASP A C 1
ATOM 663 O O . ASP A 1 83 ? -15.989 -3.613 15.477 1.00 70.06 83 ASP A O 1
ATOM 667 N N . ASP A 1 84 ? -13.973 -4.570 15.269 1.00 77.81 84 ASP A N 1
ATOM 668 C CA . ASP A 1 84 ? -14.062 -4.725 13.809 1.00 77.81 84 ASP A CA 1
ATOM 669 C C . ASP A 1 84 ? -14.798 -6.032 13.407 1.00 77.81 84 ASP A C 1
ATOM 671 O O . ASP A 1 84 ? -14.438 -7.136 13.857 1.00 77.81 84 ASP A O 1
ATOM 675 N N . ASP A 1 85 ? -15.771 -5.929 12.492 1.00 83.06 85 ASP A N 1
ATOM 676 C CA . ASP A 1 85 ? -16.483 -7.074 11.912 1.00 83.06 85 ASP A CA 1
ATOM 677 C C . ASP A 1 85 ? -15.575 -7.914 10.992 1.00 83.06 85 ASP A C 1
ATOM 679 O O . ASP A 1 85 ? -14.498 -7.498 10.554 1.00 83.06 85 ASP A O 1
ATOM 683 N N . PHE A 1 86 ? -16.002 -9.139 10.663 1.00 82.56 86 PHE A N 1
ATOM 684 C CA . PHE A 1 86 ? -15.237 -10.014 9.759 1.00 82.56 86 PHE A CA 1
ATOM 685 C C . PHE A 1 86 ? -15.016 -9.380 8.376 1.00 82.56 86 PHE A C 1
ATOM 687 O O . PHE A 1 86 ? -13.917 -9.456 7.823 1.00 82.56 86 PHE A O 1
ATOM 694 N N . VAL A 1 87 ? -16.051 -8.731 7.835 1.00 83.62 87 VAL A N 1
ATOM 695 C CA . VAL A 1 87 ? -15.999 -8.060 6.527 1.00 83.62 87 VAL A CA 1
ATOM 696 C C . VAL A 1 87 ? -15.029 -6.878 6.555 1.00 83.62 87 VAL A C 1
ATOM 698 O O . VAL A 1 87 ? -14.287 -6.671 5.592 1.00 83.62 87 VAL A O 1
ATOM 701 N N . ASP A 1 88 ? -14.965 -6.155 7.673 1.00 82.00 88 ASP A N 1
ATOM 702 C CA . ASP A 1 88 ? -14.027 -5.047 7.844 1.00 82.00 88 ASP A CA 1
ATOM 703 C C . ASP A 1 88 ? -12.591 -5.565 7.866 1.00 82.00 88 ASP A C 1
ATOM 705 O O . ASP A 1 88 ? -11.749 -5.090 7.100 1.00 82.00 88 ASP A O 1
ATOM 709 N N . LYS A 1 89 ? -12.323 -6.614 8.653 1.00 83.88 89 LYS A N 1
ATOM 710 C CA . LYS A 1 89 ? -11.004 -7.262 8.713 1.00 83.88 89 LYS A CA 1
ATOM 711 C C . LYS A 1 89 ? -10.541 -7.730 7.333 1.00 83.88 89 LYS A C 1
ATOM 713 O O . LYS A 1 89 ? -9.378 -7.535 6.984 1.00 83.88 89 LYS A O 1
ATOM 718 N N . LEU A 1 90 ? -11.428 -8.302 6.517 1.00 85.56 90 LEU A N 1
ATOM 719 C CA . LEU A 1 90 ? -11.089 -8.725 5.153 1.00 85.56 90 LEU A CA 1
ATOM 720 C C . LEU A 1 90 ? -10.607 -7.562 4.278 1.00 85.56 90 LEU A C 1
ATOM 722 O O . LEU A 1 90 ? -9.587 -7.681 3.594 1.00 85.56 90 LEU A O 1
ATOM 726 N N . ASN A 1 91 ? -11.312 -6.436 4.317 1.00 85.62 91 ASN A N 1
ATOM 727 C CA . ASN A 1 91 ? -11.053 -5.315 3.421 1.00 85.62 91 ASN A CA 1
ATOM 728 C C . ASN A 1 91 ? -9.914 -4.417 3.914 1.00 85.62 91 ASN A C 1
ATOM 730 O O . ASN A 1 91 ? -8.901 -4.269 3.230 1.00 85.62 91 ASN A O 1
ATOM 734 N N . TYR A 1 92 ? -10.040 -3.831 5.105 1.00 84.00 92 TYR A N 1
ATOM 735 C CA . TYR A 1 92 ? -9.070 -2.827 5.544 1.00 84.00 92 TYR A CA 1
ATOM 736 C C . TYR A 1 92 ? -7.746 -3.456 5.987 1.00 84.00 92 TYR A C 1
ATOM 738 O O . TYR A 1 92 ? -6.704 -2.816 5.863 1.00 84.00 92 TYR A O 1
ATOM 746 N N . HIS A 1 93 ? -7.778 -4.674 6.543 1.00 83.38 93 HIS A N 1
ATOM 747 C CA . HIS A 1 93 ? -6.592 -5.314 7.105 1.00 83.38 93 HIS A CA 1
ATOM 748 C C . HIS A 1 93 ? -5.946 -6.262 6.098 1.00 83.38 93 HIS A C 1
ATOM 750 O O . HIS A 1 93 ? -4.835 -5.997 5.647 1.00 83.38 93 HIS A O 1
ATOM 756 N N . TYR A 1 94 ? -6.631 -7.340 5.708 1.00 87.50 94 TYR A N 1
ATOM 757 C CA . TYR A 1 94 ? -6.021 -8.364 4.854 1.00 87.50 94 TYR A CA 1
ATOM 758 C C . TYR A 1 94 ? -5.766 -7.858 3.431 1.00 87.50 94 TYR A C 1
ATOM 760 O O . TYR A 1 94 ? -4.639 -7.948 2.945 1.00 87.50 94 TYR A O 1
ATOM 768 N N . THR A 1 95 ? -6.780 -7.287 2.777 1.00 91.00 95 THR A N 1
ATOM 769 C CA . THR A 1 95 ? -6.659 -6.828 1.383 1.00 91.00 95 THR A CA 1
ATOM 770 C C . THR A 1 95 ? -5.649 -5.686 1.257 1.00 91.00 95 THR A C 1
ATOM 772 O O . THR A 1 95 ? -4.709 -5.792 0.469 1.00 91.00 95 THR A O 1
ATOM 775 N N . SER A 1 96 ? -5.754 -4.645 2.092 1.00 90.06 96 SER A N 1
ATOM 776 C CA . SER A 1 96 ? -4.777 -3.543 2.103 1.00 90.06 96 SER A CA 1
ATOM 777 C C . SER A 1 96 ? -3.346 -4.027 2.394 1.00 90.06 96 SER A C 1
ATOM 779 O O . SER A 1 96 ? -2.419 -3.627 1.691 1.00 90.06 96 SER A O 1
ATOM 781 N N . ALA A 1 97 ? -3.143 -4.939 3.358 1.00 88.50 97 ALA A N 1
ATOM 782 C CA . ALA A 1 97 ? -1.812 -5.468 3.675 1.00 88.50 97 ALA A CA 1
ATOM 783 C C . ALA A 1 97 ? -1.193 -6.267 2.517 1.00 88.50 97 ALA A C 1
ATOM 785 O O . ALA A 1 97 ? -0.000 -6.125 2.245 1.00 88.50 97 ALA A O 1
ATOM 786 N N . ILE A 1 98 ? -1.991 -7.084 1.822 1.00 91.56 98 ILE A N 1
ATOM 787 C CA . ILE A 1 98 ? -1.539 -7.853 0.655 1.00 91.56 98 ILE A CA 1
ATOM 788 C C . ILE A 1 98 ? -1.144 -6.908 -0.485 1.00 91.56 98 ILE A C 1
ATOM 790 O O . ILE A 1 98 ? -0.053 -7.040 -1.043 1.00 91.56 98 ILE A O 1
ATOM 794 N N . ILE A 1 99 ? -1.989 -5.923 -0.802 1.00 92.88 99 ILE A N 1
ATOM 795 C CA . ILE A 1 99 ? -1.714 -4.939 -1.861 1.00 92.88 99 ILE A CA 1
ATOM 796 C C . ILE A 1 99 ? -0.473 -4.111 -1.512 1.00 92.88 99 ILE A C 1
ATOM 798 O O . ILE A 1 99 ? 0.399 -3.914 -2.357 1.00 92.88 99 ILE A O 1
ATOM 802 N N . PHE A 1 100 ? -0.330 -3.690 -0.254 1.00 90.62 100 PHE A N 1
ATOM 803 C CA . PHE A 1 100 ? 0.843 -2.960 0.220 1.00 90.62 100 PHE A CA 1
ATOM 804 C C . PHE A 1 100 ? 2.131 -3.792 0.122 1.00 90.62 100 PHE A C 1
ATOM 806 O O . PHE A 1 100 ? 3.167 -3.286 -0.313 1.00 90.62 100 PHE A O 1
ATOM 813 N N . ALA A 1 101 ? 2.076 -5.086 0.454 1.00 90.94 101 ALA A N 1
ATOM 814 C CA . ALA A 1 101 ? 3.210 -5.989 0.277 1.00 90.94 101 ALA A CA 1
ATOM 815 C C . ALA A 1 101 ? 3.603 -6.116 -1.203 1.00 90.94 101 ALA A C 1
ATOM 817 O O . ALA A 1 101 ? 4.788 -6.027 -1.534 1.00 90.94 101 ALA A O 1
ATOM 818 N N . PHE A 1 102 ? 2.629 -6.249 -2.109 1.00 93.31 102 PHE A N 1
ATOM 819 C CA . PHE A 1 102 ? 2.899 -6.245 -3.547 1.00 93.31 102 PHE A CA 1
ATOM 820 C C . PHE A 1 102 ? 3.475 -4.915 -4.031 1.00 93.31 102 PHE A C 1
ATOM 822 O O . PHE A 1 102 ? 4.433 -4.931 -4.803 1.00 93.31 102 PHE A O 1
ATOM 829 N N . ALA A 1 103 ? 2.977 -3.778 -3.539 1.00 93.12 103 ALA A N 1
ATOM 830 C CA . ALA A 1 103 ? 3.531 -2.464 -3.854 1.00 93.12 103 ALA A CA 1
ATOM 831 C C . ALA A 1 103 ? 5.017 -2.371 -3.464 1.00 93.12 103 ALA A C 1
ATOM 833 O O . ALA A 1 103 ? 5.830 -1.904 -4.263 1.00 93.12 103 ALA A O 1
ATOM 834 N N . ILE A 1 104 ? 5.398 -2.883 -2.285 1.00 90.81 104 ILE A N 1
ATOM 835 C CA . ILE A 1 104 ? 6.802 -2.946 -1.842 1.00 90.81 104 ILE A CA 1
ATOM 836 C C . ILE A 1 104 ? 7.626 -3.863 -2.749 1.00 90.81 104 ILE A C 1
ATOM 838 O O . ILE A 1 104 ? 8.708 -3.473 -3.183 1.00 90.81 104 ILE A O 1
ATOM 842 N N . ILE A 1 105 ? 7.137 -5.070 -3.049 1.00 91.81 105 ILE A N 1
ATOM 843 C CA . ILE A 1 105 ? 7.866 -6.050 -3.871 1.00 91.81 105 ILE A CA 1
ATOM 844 C C . ILE A 1 105 ? 8.103 -5.507 -5.286 1.00 91.81 105 ILE A C 1
ATOM 846 O O . ILE A 1 105 ? 9.217 -5.598 -5.805 1.00 91.81 105 ILE A O 1
ATOM 850 N N . VAL A 1 106 ? 7.071 -4.933 -5.905 1.00 92.31 106 VAL A N 1
ATOM 851 C CA . VAL A 1 106 ? 7.146 -4.339 -7.246 1.00 92.31 106 VAL A CA 1
ATOM 852 C C . VAL A 1 106 ? 8.089 -3.137 -7.243 1.00 92.31 106 VAL A C 1
ATOM 854 O O . VAL A 1 106 ? 8.989 -3.076 -8.077 1.00 92.31 106 VAL A O 1
ATOM 857 N N . SER A 1 107 ? 7.981 -2.256 -6.246 1.00 91.00 107 SER A N 1
ATOM 858 C CA . SER A 1 107 ? 8.899 -1.122 -6.092 1.00 91.00 107 SER A CA 1
ATOM 859 C C . SER A 1 107 ? 10.348 -1.587 -5.919 1.00 91.00 107 SER A C 1
ATOM 861 O O . SER A 1 107 ? 11.252 -1.061 -6.561 1.00 91.00 107 SER A O 1
ATOM 863 N N . ALA A 1 108 ? 10.598 -2.615 -5.105 1.00 90.19 108 ALA A N 1
ATOM 864 C CA . ALA A 1 108 ? 11.941 -3.162 -4.925 1.00 90.19 108 ALA A CA 1
ATOM 865 C C . ALA A 1 108 ? 12.520 -3.688 -6.249 1.00 90.19 108 ALA A C 1
ATOM 867 O O . ALA A 1 108 ? 13.674 -3.407 -6.571 1.00 90.19 108 ALA A O 1
ATOM 868 N N . LYS A 1 109 ? 11.710 -4.391 -7.053 1.00 88.31 109 LYS A N 1
ATOM 869 C CA . LYS A 1 109 ? 12.110 -4.858 -8.391 1.00 88.31 109 LYS A CA 1
ATOM 870 C C . LYS A 1 109 ? 12.432 -3.701 -9.339 1.00 88.31 109 LYS A C 1
ATOM 872 O O . LYS A 1 109 ? 13.374 -3.821 -10.110 1.00 88.31 109 LYS A O 1
ATOM 877 N N . GLN A 1 110 ? 11.679 -2.606 -9.272 1.00 87.06 110 GLN A N 1
ATOM 878 C CA . GLN A 1 110 ? 11.807 -1.480 -10.200 1.00 87.06 110 GLN A CA 1
ATOM 879 C C . GLN A 1 110 ? 12.924 -0.493 -9.841 1.00 87.06 110 GLN A C 1
ATOM 881 O O . GLN A 1 110 ? 13.541 0.059 -10.744 1.00 87.06 110 GLN A O 1
ATOM 886 N N . TYR A 1 111 ? 13.183 -0.258 -8.549 1.00 83.12 111 TYR A N 1
ATOM 887 C CA . TYR A 1 111 ? 14.164 0.738 -8.092 1.00 83.12 111 TYR A CA 1
ATOM 888 C C . TYR A 1 111 ? 15.526 0.150 -7.708 1.00 83.12 111 TYR A C 1
ATOM 890 O O . TYR A 1 111 ? 16.525 0.862 -7.754 1.00 83.12 111 TYR A O 1
ATOM 898 N N . VAL A 1 112 ? 15.571 -1.113 -7.270 1.00 82.25 112 VAL A N 1
ATOM 899 C CA . VAL A 1 112 ? 16.814 -1.782 -6.832 1.00 82.25 112 VAL A CA 1
ATOM 900 C C . VAL A 1 112 ? 17.277 -2.821 -7.854 1.00 82.25 112 VAL A C 1
ATOM 902 O O . VAL A 1 112 ? 18.469 -3.102 -7.945 1.00 82.25 112 VAL A O 1
ATOM 905 N N . GLY A 1 113 ? 16.339 -3.410 -8.597 1.00 82.62 113 GLY A N 1
ATOM 906 C CA . GLY A 1 113 ? 16.627 -4.358 -9.667 1.00 82.62 113 GLY A CA 1
ATOM 907 C C . GLY A 1 113 ? 16.811 -3.694 -11.030 1.00 82.62 113 GLY A C 1
ATOM 908 O O . GLY A 1 113 ? 16.835 -2.473 -11.156 1.00 82.62 113 GLY A O 1
ATOM 909 N N . TYR A 1 114 ? 16.899 -4.539 -12.056 1.00 83.94 114 TYR A N 1
ATOM 910 C CA . TYR A 1 114 ? 16.893 -4.130 -13.456 1.00 83.94 114 TYR A CA 1
ATOM 911 C C . TYR A 1 114 ? 15.444 -4.171 -13.973 1.00 83.94 114 TYR A C 1
ATOM 913 O O . TYR A 1 114 ? 14.908 -5.269 -14.159 1.00 83.94 114 TYR A O 1
ATOM 921 N N . PRO A 1 115 ? 14.763 -3.019 -14.155 1.00 86.44 115 PRO A N 1
ATOM 922 C CA . PRO A 1 115 ? 13.350 -2.993 -14.546 1.00 86.44 115 PRO A CA 1
ATOM 923 C C . PRO A 1 115 ? 13.129 -3.493 -15.980 1.00 86.44 115 PRO A C 1
ATOM 925 O O . PRO A 1 115 ? 12.054 -4.000 -16.300 1.00 86.44 115 PRO A O 1
ATOM 928 N N . ILE A 1 116 ? 14.151 -3.369 -16.829 1.00 90.62 116 ILE A N 1
ATOM 929 C CA . ILE A 1 116 ? 14.190 -3.861 -18.202 1.00 90.62 116 ILE A CA 1
ATOM 930 C C . ILE A 1 116 ? 15.612 -4.333 -18.525 1.00 90.62 116 ILE A C 1
ATOM 932 O O . ILE A 1 116 ? 16.580 -3.829 -17.959 1.00 90.62 116 ILE A O 1
ATOM 936 N N . GLN A 1 117 ? 15.724 -5.319 -19.412 1.00 91.06 117 GLN A N 1
ATOM 937 C CA . GLN A 1 117 ? 16.991 -5.812 -19.949 1.00 91.06 117 GLN A CA 1
ATOM 938 C C . GLN A 1 117 ? 16.943 -5.670 -21.464 1.00 91.06 117 GLN A C 1
ATOM 940 O O . GLN A 1 117 ? 15.984 -6.119 -22.103 1.00 91.06 117 GLN A O 1
ATOM 945 N N . CYS A 1 118 ? 17.943 -5.005 -22.029 1.00 91.38 118 CYS A N 1
ATOM 946 C CA . CYS A 1 118 ? 17.966 -4.683 -23.449 1.00 91.38 118 CYS A CA 1
ATOM 947 C C . CYS A 1 118 ? 18.928 -5.603 -24.197 1.00 91.38 118 CYS A C 1
ATOM 949 O O . CYS A 1 118 ? 20.052 -5.833 -23.771 1.00 91.38 118 CYS A O 1
ATOM 951 N N . TRP A 1 119 ? 18.512 -6.085 -25.370 1.00 91.69 119 TRP A N 1
ATOM 952 C CA . TRP A 1 119 ? 19.437 -6.755 -26.280 1.00 91.69 119 TRP A CA 1
ATOM 953 C C . TRP A 1 119 ? 20.308 -5.706 -26.983 1.00 91.69 119 TRP A C 1
ATOM 955 O O . TRP A 1 119 ? 19.900 -5.112 -27.984 1.00 91.69 119 TRP A O 1
ATOM 965 N N . VAL A 1 120 ? 21.491 -5.452 -26.425 1.00 93.00 120 VAL A N 1
ATOM 966 C CA . VAL A 1 120 ? 22.482 -4.498 -26.944 1.00 93.00 120 VAL A CA 1
ATOM 967 C C . VAL A 1 120 ? 23.564 -5.209 -27.770 1.00 93.00 120 VAL A C 1
ATOM 969 O O . VAL A 1 120 ? 23.804 -6.404 -27.590 1.00 93.00 120 VAL A O 1
ATOM 972 N N . PRO A 1 121 ? 24.214 -4.524 -28.727 1.00 92.56 121 PRO A N 1
ATOM 973 C CA . PRO A 1 121 ? 25.243 -5.147 -29.552 1.00 92.56 121 PRO A CA 1
ATOM 974 C C . PRO A 1 121 ? 26.531 -5.417 -28.751 1.00 92.56 121 PRO A C 1
ATOM 976 O O . PRO A 1 121 ? 26.884 -4.658 -27.853 1.00 92.56 121 PRO A O 1
ATOM 979 N N . ALA A 1 122 ? 27.273 -6.468 -29.118 1.00 90.94 122 ALA A N 1
ATOM 980 C CA . ALA A 1 122 ? 28.391 -7.008 -28.328 1.00 90.94 122 ALA A CA 1
ATOM 981 C C . ALA A 1 122 ? 29.588 -6.054 -28.119 1.00 90.94 122 ALA A C 1
ATOM 983 O O . ALA A 1 122 ? 30.439 -6.313 -27.274 1.00 90.94 122 ALA A O 1
ATOM 984 N N . GLN A 1 123 ? 29.684 -4.965 -28.885 1.00 92.62 123 GLN A N 1
ATOM 985 C CA . GLN A 1 123 ? 30.712 -3.934 -28.710 1.00 92.62 123 GLN A CA 1
ATOM 986 C C . GLN A 1 123 ? 30.415 -2.928 -27.583 1.00 92.62 123 GLN A C 1
ATOM 988 O O . GLN A 1 123 ? 31.254 -2.069 -27.307 1.00 92.62 123 GLN A O 1
ATOM 993 N N . PHE A 1 124 ? 29.227 -2.966 -26.972 1.00 92.06 124 PHE A N 1
ATOM 994 C CA . PHE A 1 124 ? 28.887 -2.077 -25.861 1.00 92.06 124 PHE A CA 1
ATOM 995 C C . PHE A 1 124 ? 29.583 -2.535 -24.578 1.00 92.06 124 PHE A C 1
ATOM 997 O O . PHE A 1 124 ? 29.661 -3.724 -24.290 1.00 92.06 124 PHE A O 1
ATOM 1004 N N . THR A 1 125 ? 30.104 -1.577 -23.808 1.00 94.00 125 THR A N 1
ATOM 1005 C CA . THR A 1 125 ? 30.584 -1.852 -22.446 1.00 94.00 125 THR A CA 1
ATOM 1006 C C . THR A 1 125 ? 29.405 -1.848 -21.472 1.00 94.00 125 THR A C 1
ATOM 1008 O O . THR A 1 125 ? 28.392 -1.205 -21.750 1.00 94.00 125 THR A O 1
ATOM 1011 N N . ASP A 1 126 ? 29.560 -2.462 -20.296 1.00 91.38 126 ASP A N 1
ATOM 1012 C CA . ASP A 1 126 ? 28.524 -2.505 -19.248 1.00 91.38 126 ASP A CA 1
ATOM 1013 C C . ASP A 1 126 ? 27.930 -1.124 -18.912 1.00 91.38 126 ASP A C 1
ATOM 1015 O O . ASP A 1 126 ? 26.746 -0.991 -18.615 1.00 91.38 126 ASP A O 1
ATOM 1019 N N . ALA A 1 127 ? 28.736 -0.058 -18.977 1.00 93.31 127 ALA A N 1
ATOM 1020 C CA . ALA A 1 127 ? 28.259 1.301 -18.718 1.00 93.31 127 ALA A CA 1
ATOM 1021 C C . ALA A 1 127 ? 27.282 1.798 -19.801 1.00 93.31 127 ALA A C 1
ATOM 1023 O O . ALA A 1 127 ? 26.315 2.498 -19.495 1.00 93.31 127 ALA A O 1
ATOM 1024 N N . TRP A 1 128 ? 27.522 1.436 -21.064 1.00 94.19 128 TRP A N 1
ATOM 1025 C CA . TRP A 1 128 ? 26.625 1.755 -22.176 1.00 94.19 128 TRP A CA 1
ATOM 1026 C C . TRP A 1 128 ? 25.359 0.903 -22.147 1.00 94.19 128 TRP A C 1
ATOM 1028 O O . TRP A 1 128 ? 24.289 1.407 -22.486 1.00 94.19 128 TRP A O 1
ATOM 1038 N N . GLU A 1 129 ? 25.462 -0.353 -21.714 1.00 93.19 129 GLU A N 1
ATOM 1039 C CA . GLU A 1 129 ? 24.309 -1.227 -21.482 1.00 93.19 129 GLU A CA 1
ATOM 1040 C C . GLU A 1 129 ? 23.382 -0.625 -20.423 1.00 93.19 129 GLU A C 1
ATOM 1042 O O . GLU A 1 129 ? 22.232 -0.319 -20.729 1.00 93.19 129 GLU A O 1
ATOM 1047 N N . GLN A 1 130 ? 23.907 -0.291 -19.239 1.00 92.06 130 GLN A N 1
ATOM 1048 C CA . GLN A 1 130 ? 23.130 0.351 -18.173 1.00 92.06 130 GLN A CA 1
ATOM 1049 C C . GLN A 1 130 ? 22.520 1.690 -18.608 1.00 92.06 130 GLN A C 1
ATOM 1051 O O . GLN A 1 130 ? 21.389 2.012 -18.240 1.00 92.06 130 GLN A O 1
ATOM 1056 N N . TYR A 1 131 ? 23.245 2.498 -19.387 1.00 92.50 131 TYR A N 1
ATOM 1057 C CA . TYR A 1 131 ? 22.692 3.736 -19.940 1.00 92.50 131 TYR A CA 1
ATOM 1058 C C . TYR A 1 131 ? 21.521 3.457 -20.889 1.00 92.50 131 TYR A C 1
ATOM 1060 O O . TYR A 1 131 ? 20.479 4.103 -20.785 1.00 92.50 131 TYR A O 1
ATOM 1068 N N . THR A 1 132 ? 21.677 2.477 -21.779 1.00 92.88 132 THR A N 1
ATOM 1069 C CA . THR A 1 132 ? 20.651 2.094 -22.755 1.00 92.88 132 THR A CA 1
ATOM 1070 C C . THR A 1 132 ? 19.407 1.556 -22.058 1.00 92.88 132 THR A C 1
ATOM 1072 O O . THR A 1 132 ? 18.302 1.970 -22.389 1.00 92.88 132 THR A O 1
ATOM 1075 N N . GLU A 1 133 ? 19.570 0.708 -21.045 1.00 91.75 133 GLU A N 1
ATOM 1076 C CA . GLU A 1 133 ? 18.460 0.179 -20.248 1.00 91.75 133 GLU A CA 1
ATOM 1077 C C . GLU A 1 133 ? 17.688 1.284 -19.526 1.00 91.75 133 GLU A C 1
ATOM 1079 O O . GLU A 1 133 ? 16.460 1.320 -19.583 1.00 91.75 133 GLU A O 1
ATOM 1084 N N . ASN A 1 134 ? 18.393 2.231 -18.900 1.00 90.81 134 ASN A N 1
ATOM 1085 C CA . ASN A 1 134 ? 17.757 3.377 -18.251 1.00 90.81 134 ASN A CA 1
ATOM 1086 C C . ASN A 1 134 ? 17.029 4.272 -19.259 1.00 90.81 134 ASN A C 1
ATOM 1088 O O . ASN A 1 134 ? 15.920 4.734 -18.988 1.00 90.81 134 ASN A O 1
ATOM 1092 N N . TYR A 1 135 ? 17.629 4.499 -20.428 1.00 92.06 135 TYR A N 1
ATOM 1093 C CA . TYR A 1 135 ? 17.004 5.265 -21.499 1.00 92.06 135 TYR A CA 1
ATOM 1094 C C . TYR A 1 135 ? 15.724 4.579 -21.995 1.00 92.06 135 TYR A C 1
ATOM 1096 O O . TYR A 1 135 ? 14.673 5.212 -22.034 1.00 92.06 135 TYR A O 1
ATOM 1104 N N . CYS A 1 136 ? 15.781 3.276 -22.283 1.00 90.12 136 CYS A N 1
ATOM 1105 C CA . CYS A 1 136 ? 14.633 2.475 -22.709 1.00 90.12 136 CYS A CA 1
ATOM 1106 C C . CYS A 1 136 ? 13.557 2.304 -21.630 1.00 90.12 136 CYS A C 1
ATOM 1108 O O . CYS A 1 136 ? 12.417 2.004 -21.968 1.00 90.12 136 CYS A O 1
ATOM 1110 N N . TRP A 1 137 ? 13.901 2.441 -20.348 1.00 89.88 137 TRP A N 1
ATOM 1111 C CA . TRP A 1 137 ? 12.932 2.409 -19.255 1.00 89.88 137 TRP A CA 1
ATOM 1112 C C . TRP A 1 137 ? 12.168 3.728 -19.108 1.00 89.88 137 TRP A C 1
ATOM 1114 O O . TRP A 1 137 ? 10.964 3.717 -18.844 1.00 89.88 137 TRP A O 1
ATOM 1124 N N . VAL A 1 138 ? 12.865 4.861 -19.236 1.00 89.50 138 VAL A N 1
ATOM 1125 C CA . VAL A 1 138 ? 12.263 6.197 -19.106 1.00 89.50 138 VAL A CA 1
ATOM 1126 C C . VAL A 1 138 ? 11.466 6.556 -20.356 1.00 89.50 138 VAL A C 1
ATOM 1128 O O . VAL A 1 138 ? 10.358 7.082 -20.243 1.00 89.50 138 VAL A O 1
ATOM 1131 N N . GLU A 1 139 ? 12.000 6.245 -21.536 1.00 87.69 139 GLU A N 1
ATOM 1132 C CA . GLU A 1 139 ? 11.263 6.369 -22.789 1.00 87.69 139 GLU A CA 1
ATOM 1133 C C . GLU A 1 139 ? 10.223 5.258 -22.931 1.00 87.69 139 GLU A C 1
ATOM 1135 O O . GLU A 1 139 ? 10.457 4.099 -22.599 1.00 87.69 139 GLU A O 1
ATOM 1140 N N . ASN A 1 140 ? 9.049 5.598 -23.460 1.00 84.88 140 ASN A N 1
ATOM 1141 C CA . ASN A 1 140 ? 7.995 4.605 -23.644 1.00 84.88 140 ASN A CA 1
ATOM 1142 C C . ASN A 1 140 ? 8.396 3.571 -24.707 1.00 84.88 140 ASN A C 1
ATOM 1144 O O . ASN A 1 140 ? 8.793 3.920 -25.821 1.00 84.88 140 ASN A O 1
ATOM 1148 N N . THR A 1 141 ? 8.191 2.291 -24.400 1.00 89.12 141 THR A N 1
ATOM 1149 C CA . THR A 1 141 ? 8.415 1.184 -25.343 1.00 89.12 141 THR A CA 1
ATOM 1150 C C . THR A 1 141 ? 7.131 0.846 -26.096 1.00 89.12 141 THR A C 1
ATOM 1152 O O . THR A 1 141 ? 6.045 1.223 -25.671 1.00 89.12 141 THR A O 1
ATOM 1155 N N . TYR A 1 142 ? 7.218 0.156 -27.232 1.00 88.56 142 TYR A N 1
ATOM 1156 C CA . TYR A 1 142 ? 6.044 -0.330 -27.963 1.00 88.56 142 TYR A CA 1
ATOM 1157 C C . TYR A 1 142 ? 6.251 -1.779 -28.386 1.00 88.56 142 TYR A C 1
ATOM 1159 O O . TYR A 1 142 ? 7.370 -2.203 -28.680 1.00 88.56 142 TYR A O 1
ATOM 1167 N N . TYR A 1 143 ? 5.163 -2.543 -28.427 1.00 87.31 143 TYR A N 1
ATOM 1168 C CA . TYR A 1 143 ? 5.203 -3.916 -28.913 1.00 87.31 143 TYR A CA 1
ATOM 1169 C C . TYR A 1 143 ? 5.153 -3.949 -30.445 1.00 87.31 143 TYR A C 1
ATOM 1171 O O . TYR A 1 143 ? 4.333 -3.268 -31.069 1.00 87.31 143 TYR A O 1
ATOM 1179 N N . LEU A 1 144 ? 6.009 -4.776 -31.048 1.00 87.06 144 LEU A N 1
ATOM 1180 C CA . LEU A 1 144 ? 6.026 -5.033 -32.484 1.00 87.06 144 LEU A CA 1
ATOM 1181 C C . LEU A 1 144 ? 6.115 -6.547 -32.737 1.00 87.06 144 LEU A C 1
ATOM 1183 O O . LEU A 1 144 ? 7.068 -7.177 -32.274 1.00 87.06 144 LEU A O 1
ATOM 1187 N N . PRO A 1 145 ? 5.161 -7.154 -33.466 1.00 86.44 145 PRO A N 1
ATOM 1188 C CA . PRO A 1 145 ? 5.265 -8.559 -33.830 1.00 86.44 145 PRO A CA 1
ATOM 1189 C C . PRO A 1 145 ? 6.373 -8.770 -34.870 1.00 86.44 145 PRO A C 1
ATOM 1191 O O . PRO A 1 145 ? 6.518 -7.983 -35.807 1.00 86.44 145 PRO A O 1
ATOM 1194 N N . LEU A 1 146 ? 7.111 -9.877 -34.734 1.00 84.69 146 LEU A N 1
ATOM 1195 C CA . LEU A 1 146 ? 8.280 -10.229 -35.562 1.00 84.69 146 LEU A CA 1
ATOM 1196 C C . LEU A 1 146 ? 7.978 -10.346 -37.067 1.00 84.69 146 LEU A C 1
ATOM 1198 O O . LEU A 1 146 ? 8.887 -10.256 -37.885 1.00 84.69 146 LEU A O 1
ATOM 1202 N N . THR A 1 147 ? 6.715 -10.559 -37.439 1.00 86.81 147 THR A N 1
ATOM 1203 C CA . THR A 1 147 ? 6.261 -10.697 -38.832 1.00 86.81 147 THR A CA 1
ATOM 1204 C C . THR A 1 147 ? 5.896 -9.368 -39.492 1.00 86.81 147 THR A C 1
ATOM 1206 O O . THR A 1 147 ? 5.647 -9.335 -40.695 1.00 86.81 147 THR A O 1
ATOM 1209 N N . SER A 1 148 ? 5.825 -8.278 -38.725 1.00 82.06 148 SER A N 1
ATOM 1210 C CA . SER A 1 148 ? 5.411 -6.966 -39.226 1.00 82.06 148 SER A CA 1
ATOM 1211 C C . SER A 1 148 ? 6.605 -6.071 -39.548 1.00 82.06 148 SER A C 1
ATOM 1213 O O . SER A 1 148 ? 7.620 -6.089 -38.852 1.00 82.06 148 SER A O 1
ATOM 1215 N N . ALA A 1 149 ? 6.474 -5.263 -40.602 1.00 82.56 149 ALA A N 1
ATOM 1216 C CA . ALA A 1 149 ? 7.448 -4.225 -40.914 1.00 82.56 149 ALA A CA 1
ATOM 1217 C C . ALA A 1 149 ? 7.418 -3.111 -39.855 1.00 82.56 149 ALA A C 1
ATOM 1219 O O . ALA A 1 149 ? 6.379 -2.829 -39.251 1.00 82.56 149 ALA A O 1
ATOM 1220 N N . PHE A 1 150 ? 8.558 -2.447 -39.654 1.00 82.94 150 PHE A N 1
ATOM 1221 C CA . PHE A 1 150 ? 8.647 -1.324 -38.727 1.00 82.94 150 PHE A CA 1
ATOM 1222 C C . PHE A 1 150 ? 7.709 -0.188 -39.168 1.00 82.94 150 PHE A C 1
ATOM 1224 O O . PHE A 1 150 ? 7.813 0.268 -40.309 1.00 82.94 150 PHE A O 1
ATOM 1231 N N . PRO A 1 151 ? 6.820 0.303 -38.286 1.00 79.12 151 PRO A N 1
ATOM 1232 C CA . PRO A 1 151 ? 5.960 1.434 -38.610 1.00 79.12 151 PRO A CA 1
ATOM 1233 C C . PRO A 1 151 ? 6.822 2.674 -38.880 1.00 79.12 151 PRO A C 1
ATOM 1235 O O . PRO A 1 151 ? 7.589 3.111 -38.019 1.00 79.12 151 PRO A O 1
ATOM 1238 N N . LEU A 1 152 ? 6.715 3.216 -40.096 1.00 78.94 152 LEU A N 1
ATOM 1239 C CA . LEU A 1 152 ? 7.406 4.442 -40.513 1.00 78.94 152 LEU A CA 1
ATOM 1240 C C . LEU A 1 152 ? 6.697 5.692 -39.978 1.00 78.94 152 LEU A C 1
ATOM 1242 O O . LEU A 1 152 ? 7.339 6.713 -39.738 1.00 78.94 152 LEU A O 1
ATOM 1246 N N . GLU A 1 153 ? 5.385 5.597 -39.755 1.00 84.81 153 GLU A N 1
ATOM 1247 C CA . GLU A 1 153 ? 4.577 6.693 -39.241 1.00 84.81 153 GLU A CA 1
ATOM 1248 C C . GLU A 1 153 ? 4.712 6.830 -37.718 1.00 84.81 153 GLU A C 1
ATOM 1250 O O . GLU A 1 153 ? 4.582 5.872 -36.950 1.00 84.81 153 GLU A O 1
ATOM 1255 N N . TYR A 1 154 ? 4.977 8.057 -37.267 1.00 80.56 154 TYR A N 1
ATOM 1256 C CA . TYR A 1 154 ? 5.171 8.365 -35.850 1.00 80.56 154 TYR A CA 1
ATOM 1257 C C . TYR A 1 154 ? 3.879 8.210 -35.027 1.00 80.56 154 TYR A C 1
ATOM 1259 O O . TYR A 1 154 ? 3.934 7.826 -33.857 1.00 80.56 154 TYR A O 1
ATOM 1267 N N . GLY A 1 155 ? 2.717 8.467 -35.639 1.00 82.56 155 GLY A N 1
ATOM 1268 C CA . GLY A 1 155 ? 1.406 8.336 -34.995 1.00 82.56 155 GLY A CA 1
ATOM 1269 C C . GLY A 1 155 ? 1.118 6.907 -34.533 1.00 82.56 155 GLY A C 1
ATOM 1270 O O . GLY A 1 155 ? 0.815 6.686 -33.359 1.00 82.56 155 GLY A O 1
ATOM 1271 N N . ASP A 1 156 ? 1.323 5.931 -35.418 1.00 81.06 156 ASP A N 1
ATOM 1272 C CA . ASP A 1 156 ? 1.107 4.507 -35.131 1.00 81.06 156 ASP A CA 1
ATOM 1273 C C . ASP A 1 156 ? 2.032 3.971 -34.038 1.00 81.06 156 ASP A C 1
ATOM 1275 O O . ASP A 1 156 ? 1.625 3.159 -33.203 1.00 81.06 156 ASP A O 1
ATOM 1279 N N . ARG A 1 157 ? 3.283 4.443 -34.012 1.00 80.88 157 ARG A N 1
ATOM 1280 C CA . ARG A 1 157 ? 4.237 4.105 -32.949 1.00 80.88 157 ARG A CA 1
ATOM 1281 C C . ARG A 1 157 ? 3.752 4.596 -31.598 1.00 80.88 157 ARG A C 1
ATOM 1283 O O . ARG A 1 157 ? 3.776 3.837 -30.634 1.00 80.88 157 ARG A O 1
ATOM 1290 N N . ARG A 1 158 ? 3.282 5.845 -31.537 1.00 82.56 158 ARG A N 1
ATOM 1291 C CA . ARG A 1 158 ? 2.789 6.458 -30.301 1.00 82.56 158 ARG A CA 1
ATOM 1292 C C . ARG A 1 158 ? 1.535 5.765 -29.777 1.00 82.56 158 ARG A C 1
ATOM 1294 O O . ARG A 1 158 ? 1.427 5.549 -28.577 1.00 82.56 158 ARG A O 1
ATOM 1301 N N . ALA A 1 159 ? 0.625 5.367 -30.665 1.00 83.19 159 ALA A N 1
ATOM 1302 C CA . ALA A 1 159 ? -0.600 4.661 -30.291 1.00 83.19 159 ALA A CA 1
ATOM 1303 C C . ALA A 1 159 ? -0.339 3.283 -29.653 1.00 83.19 159 ALA A C 1
ATOM 1305 O O . ALA A 1 159 ? -1.161 2.795 -28.883 1.00 83.19 159 ALA A O 1
ATOM 1306 N N . ARG A 1 160 ? 0.808 2.659 -29.954 1.00 82.69 160 ARG A N 1
ATOM 1307 C CA . ARG A 1 160 ? 1.214 1.343 -29.431 1.00 82.69 160 ARG A CA 1
ATOM 1308 C C . ARG A 1 160 ? 2.173 1.426 -28.238 1.00 82.69 160 ARG A C 1
ATOM 1310 O O . ARG A 1 160 ? 2.718 0.398 -27.837 1.00 82.69 160 ARG A O 1
ATOM 1317 N N . GLN A 1 161 ? 2.413 2.624 -27.699 1.00 87.38 161 GLN A N 1
ATOM 1318 C CA . GLN A 1 161 ? 3.310 2.818 -26.562 1.00 87.38 161 GLN A CA 1
ATOM 1319 C C . GLN A 1 161 ? 2.738 2.230 -25.269 1.00 87.38 161 GLN A C 1
ATOM 1321 O O . GLN A 1 161 ? 1.549 2.336 -24.976 1.00 87.38 161 GLN A O 1
ATOM 1326 N N . ILE A 1 162 ? 3.623 1.646 -24.471 1.00 88.25 162 ILE A N 1
ATOM 1327 C CA . ILE A 1 162 ? 3.333 0.965 -23.220 1.00 88.25 162 ILE A CA 1
ATOM 1328 C C . ILE A 1 162 ? 4.046 1.725 -22.100 1.00 88.25 162 ILE A C 1
ATOM 1330 O O . ILE A 1 162 ? 5.247 1.569 -21.899 1.00 88.25 162 ILE A O 1
ATOM 1334 N N . SER A 1 163 ? 3.300 2.553 -21.368 1.00 89.00 163 SER A N 1
ATOM 1335 C CA . SER A 1 163 ? 3.826 3.386 -20.273 1.00 89.00 163 SER A CA 1
ATOM 1336 C C . SER A 1 163 ? 3.348 2.955 -18.880 1.00 89.00 163 SER A C 1
ATOM 1338 O O . SER A 1 163 ? 3.833 3.460 -17.869 1.00 89.00 163 SER A O 1
ATOM 1340 N N . TYR A 1 164 ? 2.407 2.006 -18.781 1.00 90.25 164 TYR A N 1
ATOM 1341 C CA . TYR A 1 164 ? 1.744 1.697 -17.507 1.00 90.25 164 TYR A CA 1
ATOM 1342 C C . TYR A 1 164 ? 2.682 1.099 -16.453 1.00 90.25 164 TYR A C 1
ATOM 1344 O O . TYR A 1 164 ? 2.453 1.319 -15.267 1.00 90.25 164 TYR A O 1
ATOM 1352 N N . TYR A 1 165 ? 3.745 0.388 -16.854 1.00 89.75 165 TYR A N 1
ATOM 1353 C CA . TYR A 1 165 ? 4.688 -0.264 -15.933 1.00 89.75 165 TYR A CA 1
ATOM 1354 C C . TYR A 1 165 ? 5.314 0.708 -14.930 1.00 89.75 165 TYR A C 1
ATOM 1356 O O . TYR A 1 165 ? 5.512 0.347 -13.772 1.00 89.75 165 TYR A O 1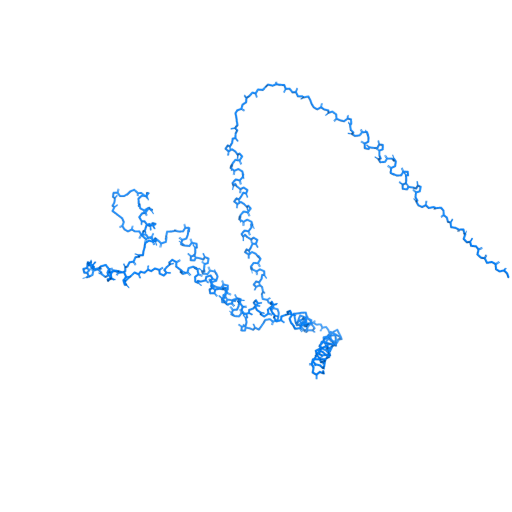
ATOM 1364 N N . GLN A 1 166 ? 5.572 1.944 -15.354 1.00 90.06 166 GLN A N 1
ATOM 1365 C CA . GLN A 1 166 ? 6.128 3.001 -14.509 1.00 90.06 166 GLN A CA 1
ATOM 1366 C C . GLN A 1 166 ? 5.148 3.422 -13.397 1.00 90.06 166 GLN A C 1
ATOM 1368 O O . GLN A 1 166 ? 5.569 3.800 -12.307 1.00 90.06 166 GLN A O 1
ATOM 1373 N N . TRP A 1 167 ? 3.839 3.325 -13.652 1.00 92.75 167 TRP A N 1
ATOM 1374 C CA . TRP A 1 167 ? 2.783 3.795 -12.751 1.00 92.75 167 TRP A CA 1
ATOM 1375 C C . TRP A 1 167 ? 2.249 2.730 -11.794 1.00 92.75 167 TRP A C 1
ATOM 1377 O O . TRP A 1 167 ? 1.713 3.080 -10.743 1.00 92.75 167 TRP A O 1
ATOM 1387 N N . VAL A 1 168 ? 2.427 1.444 -12.116 1.00 93.31 168 VAL A N 1
ATOM 1388 C CA . VAL A 1 168 ? 1.986 0.306 -11.288 1.00 93.31 168 VAL A CA 1
ATOM 1389 C C . VAL A 1 168 ? 2.296 0.469 -9.787 1.00 93.31 168 VAL A C 1
ATOM 1391 O O . VAL A 1 168 ? 1.357 0.356 -9.000 1.00 93.31 168 VAL A O 1
ATOM 1394 N N . PRO A 1 169 ? 3.538 0.753 -9.341 1.00 91.50 169 PRO A N 1
ATOM 1395 C CA . PRO A 1 169 ? 3.841 0.863 -7.908 1.00 91.50 169 PRO A CA 1
ATOM 1396 C C . PRO A 1 169 ? 3.075 2.003 -7.222 1.00 91.50 169 PRO A C 1
ATOM 1398 O O . PRO A 1 169 ? 2.644 1.850 -6.080 1.00 91.50 169 PRO A O 1
ATOM 1401 N N . PHE A 1 170 ? 2.854 3.125 -7.914 1.00 92.12 170 PHE A N 1
ATOM 1402 C CA . PHE A 1 170 ? 2.102 4.259 -7.374 1.00 92.12 170 PHE A CA 1
ATOM 1403 C C . PHE A 1 170 ? 0.612 3.951 -7.264 1.00 92.12 170 PHE A C 1
ATOM 1405 O O . PHE A 1 170 ? -0.008 4.284 -6.256 1.00 92.12 170 PHE A O 1
ATOM 1412 N N . VAL A 1 171 ? 0.047 3.287 -8.276 1.00 95.62 171 VAL A N 1
ATOM 1413 C CA . VAL A 1 171 ? -1.361 2.876 -8.266 1.00 95.62 171 VAL A CA 1
ATOM 1414 C C . VAL A 1 171 ? -1.610 1.849 -7.163 1.00 95.62 171 VAL A C 1
ATOM 1416 O O . VAL A 1 171 ? -2.553 2.026 -6.404 1.00 95.62 171 VAL A O 1
ATOM 1419 N N . LEU A 1 172 ? -0.738 0.849 -6.996 1.00 93.81 172 LEU A N 1
ATOM 1420 C CA . LEU A 1 172 ? -0.857 -0.135 -5.911 1.00 93.81 172 LEU A CA 1
ATOM 1421 C C . LEU A 1 172 ? -0.746 0.513 -4.523 1.00 93.81 172 LEU A C 1
ATOM 1423 O O . LEU A 1 172 ? -1.483 0.156 -3.606 1.00 93.81 172 LEU A O 1
ATOM 1427 N N . ALA A 1 173 ? 0.151 1.489 -4.354 1.00 90.69 173 ALA A N 1
ATOM 1428 C CA . ALA A 1 173 ? 0.260 2.228 -3.098 1.00 90.69 173 ALA A CA 1
ATOM 1429 C C . ALA A 1 173 ? -1.008 3.050 -2.813 1.00 90.69 173 ALA A C 1
ATOM 1431 O O . ALA A 1 173 ? -1.503 3.052 -1.686 1.00 90.69 173 ALA A O 1
ATOM 1432 N N . LEU A 1 174 ? -1.556 3.719 -3.832 1.00 93.62 174 LEU A N 1
ATOM 1433 C CA . LEU A 1 174 ? -2.807 4.465 -3.720 1.00 93.62 174 LEU A CA 1
ATOM 1434 C C . LEU A 1 174 ? -3.989 3.539 -3.413 1.00 93.62 174 LEU A C 1
ATOM 1436 O O . LEU A 1 174 ? -4.797 3.854 -2.548 1.00 93.62 174 LEU A O 1
ATOM 1440 N N . GLU A 1 175 ? -4.070 2.390 -4.075 1.00 93.69 175 GLU A N 1
ATOM 1441 C CA . GLU A 1 175 ? -5.106 1.386 -3.852 1.00 93.69 175 GLU A CA 1
ATOM 1442 C C . GLU A 1 175 ? -5.078 0.874 -2.405 1.00 93.69 175 GLU A C 1
ATOM 1444 O O . GLU A 1 175 ? -6.105 0.899 -1.724 1.00 93.69 175 GLU A O 1
ATOM 1449 N N . ALA A 1 176 ? -3.898 0.516 -1.887 1.00 91.31 176 ALA A N 1
ATOM 1450 C CA . ALA A 1 176 ? -3.731 0.110 -0.491 1.00 91.31 176 ALA A CA 1
ATOM 1451 C C . ALA A 1 176 ? -4.218 1.188 0.495 1.00 91.31 176 ALA A C 1
ATOM 1453 O O . ALA A 1 176 ? -4.873 0.863 1.491 1.00 91.31 176 ALA A O 1
ATOM 1454 N N . LEU A 1 177 ? -3.943 2.467 0.202 1.00 88.75 177 LEU A N 1
ATOM 1455 C CA . LEU A 1 177 ? -4.449 3.596 0.984 1.00 88.75 177 LEU A CA 1
ATOM 1456 C C . LEU A 1 177 ? -5.970 3.722 0.873 1.00 88.75 177 LEU A C 1
ATOM 1458 O O . LEU A 1 177 ? -6.629 3.874 1.897 1.00 88.75 177 LEU A O 1
ATOM 1462 N N . CYS A 1 178 ? -6.540 3.619 -0.329 1.00 89.69 178 CYS A N 1
ATOM 1463 C CA . CYS A 1 178 ? -7.981 3.711 -0.554 1.00 89.69 178 CYS A CA 1
ATOM 1464 C C . CYS A 1 178 ? -8.762 2.645 0.219 1.00 89.69 178 CYS A C 1
ATOM 1466 O O . CYS A 1 178 ? -9.774 2.976 0.833 1.00 89.69 178 CYS A O 1
ATOM 1468 N N . PHE A 1 179 ? -8.269 1.406 0.280 1.00 87.81 179 PHE A N 1
ATOM 1469 C CA . PHE A 1 179 ? -8.875 0.355 1.109 1.00 87.81 179 PHE A CA 1
ATOM 1470 C C . PHE A 1 179 ? -8.778 0.631 2.616 1.00 87.81 179 PHE A C 1
ATOM 1472 O O . PHE A 1 179 ? -9.574 0.109 3.394 1.00 87.81 179 PHE A O 1
ATOM 1479 N N . TYR A 1 180 ? -7.844 1.483 3.040 1.00 85.31 180 TYR A N 1
ATOM 1480 C CA . TYR A 1 180 ? -7.678 1.885 4.435 1.00 85.31 180 TYR A CA 1
ATOM 1481 C C . TYR A 1 180 ? -8.494 3.144 4.811 1.00 85.31 180 TYR A C 1
ATOM 1483 O O . TYR A 1 180 ? -8.782 3.365 5.992 1.00 85.31 180 TYR A O 1
ATOM 1491 N N . ILE A 1 181 ? -8.930 3.949 3.827 1.00 85.44 181 ILE A N 1
ATOM 1492 C CA . ILE A 1 181 ? -9.719 5.181 4.039 1.00 85.44 181 ILE A CA 1
ATOM 1493 C C . ILE A 1 181 ? -10.999 4.941 4.857 1.00 85.44 181 ILE A C 1
ATOM 1495 O O . ILE A 1 181 ? -11.204 5.695 5.810 1.00 85.44 181 ILE A O 1
ATOM 1499 N N . PRO A 1 182 ? -11.847 3.929 4.574 1.00 83.12 182 PRO A N 1
ATOM 1500 C CA . PRO A 1 182 ? -13.087 3.721 5.324 1.00 83.12 182 PRO A CA 1
ATOM 1501 C C . PRO A 1 182 ? -12.851 3.569 6.831 1.00 83.12 182 PRO A C 1
ATOM 1503 O O . PRO A 1 182 ? -13.562 4.169 7.636 1.00 83.12 182 PRO A O 1
ATOM 1506 N N . CYS A 1 183 ? -11.790 2.861 7.226 1.00 78.62 183 CYS A N 1
ATOM 1507 C CA . CYS A 1 183 ? -11.425 2.708 8.632 1.00 78.62 183 CYS A CA 1
ATOM 1508 C C . CYS A 1 183 ? -10.848 3.981 9.242 1.00 78.62 183 CYS A C 1
ATOM 1510 O O . CYS A 1 183 ? -11.163 4.287 10.392 1.00 78.62 183 CYS A O 1
ATOM 1512 N N . ILE A 1 184 ? -10.034 4.745 8.504 1.00 78.88 184 ILE A N 1
ATOM 1513 C CA . ILE A 1 184 ? -9.591 6.065 8.979 1.00 78.88 184 ILE A CA 1
ATOM 1514 C C . ILE A 1 184 ? -10.803 6.970 9.194 1.00 78.88 184 ILE A C 1
ATOM 1516 O O . ILE A 1 184 ? -10.874 7.659 10.207 1.00 78.88 184 ILE A O 1
ATOM 1520 N N . MET A 1 185 ? -11.768 6.959 8.275 1.00 83.38 185 MET A N 1
ATOM 1521 C CA . MET A 1 185 ? -12.970 7.774 8.392 1.00 83.38 185 MET A CA 1
ATOM 1522 C C . MET A 1 185 ? -13.820 7.350 9.589 1.00 83.38 185 MET A C 1
ATOM 1524 O O . MET A 1 185 ? -14.206 8.200 10.387 1.00 83.38 185 MET A O 1
ATOM 1528 N N . TRP A 1 186 ? -14.051 6.051 9.784 1.00 79.31 186 TRP A N 1
ATOM 1529 C CA . TRP A 1 186 ? -14.772 5.543 10.952 1.00 79.31 186 TRP A CA 1
ATOM 1530 C C . TRP A 1 186 ? -14.079 5.928 12.271 1.00 79.31 186 TRP A C 1
ATOM 1532 O O . TRP A 1 186 ? -14.682 6.512 13.173 1.00 79.31 186 TRP A O 1
ATOM 1542 N N . ARG A 1 187 ? -12.769 5.686 12.365 1.00 75.94 187 ARG A N 1
ATOM 1543 C CA . ARG A 1 187 ? -11.991 5.917 13.593 1.00 75.94 187 ARG A CA 1
ATOM 1544 C C . ARG A 1 187 ? -11.712 7.398 13.861 1.00 75.94 187 ARG A C 1
ATOM 1546 O O . ARG A 1 187 ? -11.600 7.790 15.016 1.00 75.94 187 ARG A O 1
ATOM 1553 N N . GLY A 1 188 ? -11.571 8.211 12.818 1.00 75.44 188 GLY A N 1
ATOM 1554 C CA . GLY A 1 188 ? -11.221 9.627 12.908 1.00 75.44 188 GLY A CA 1
ATOM 1555 C C . GLY A 1 188 ? -12.430 10.558 12.956 1.00 75.44 188 GLY A C 1
ATOM 1556 O O . GLY A 1 188 ? -12.460 11.457 13.784 1.00 75.44 188 GLY A O 1
ATOM 1557 N N . LEU A 1 189 ? -13.436 10.349 12.102 1.00 72.25 189 LEU A N 1
ATOM 1558 C CA . LEU A 1 189 ? -14.592 11.251 11.992 1.00 72.25 189 LEU A CA 1
ATOM 1559 C C . LEU A 1 189 ? -15.754 10.816 12.891 1.00 72.25 189 LEU A C 1
ATOM 1561 O O . LEU A 1 189 ? -16.316 11.638 13.613 1.00 72.25 189 LEU A O 1
ATOM 1565 N N . LEU A 1 190 ? -16.116 9.529 12.877 1.00 68.56 190 LEU A N 1
ATOM 1566 C CA . LEU A 1 190 ? -17.294 9.046 13.608 1.00 68.56 190 LEU A CA 1
ATOM 1567 C C . LEU A 1 190 ? -17.040 8.877 15.107 1.00 68.56 190 LEU A C 1
ATOM 1569 O O . LEU A 1 190 ? -17.914 9.209 15.911 1.00 68.56 190 LEU A O 1
ATOM 1573 N N . HIS A 1 191 ? -15.839 8.452 15.505 1.00 68.50 191 HIS A N 1
ATOM 1574 C CA . HIS A 1 191 ? -15.475 8.372 16.924 1.00 68.50 191 HIS A CA 1
ATOM 1575 C C . HIS A 1 191 ? -15.514 9.743 17.619 1.00 68.50 191 HIS A C 1
ATOM 1577 O O . HIS A 1 191 ? -16.005 9.853 18.739 1.00 68.50 191 HIS A O 1
ATOM 1583 N N . TRP A 1 192 ? -15.065 10.800 16.934 1.00 65.81 192 TRP A N 1
ATOM 1584 C CA . TRP A 1 192 ? -15.069 12.164 17.472 1.00 65.81 192 TRP A CA 1
ATOM 1585 C C . TRP A 1 192 ? -16.477 12.711 17.712 1.00 65.81 192 TRP A C 1
ATOM 1587 O O . TRP A 1 192 ? -16.691 13.460 18.662 1.00 65.81 192 TRP A O 1
ATOM 1597 N N . HIS A 1 193 ? -17.445 12.324 16.881 1.00 67.62 193 HIS A N 1
ATOM 1598 C CA . HIS A 1 193 ? -18.824 12.791 17.012 1.00 67.62 193 HIS A CA 1
ATOM 1599 C C . HIS A 1 193 ? -19.691 11.939 17.941 1.00 67.62 193 HIS A C 1
ATOM 1601 O O . HIS A 1 193 ? -20.690 12.439 18.455 1.00 67.62 193 HIS A O 1
ATOM 1607 N N . SER A 1 194 ? -19.345 10.668 18.154 1.00 71.12 194 SER A N 1
ATOM 1608 C CA . SER A 1 194 ? -20.246 9.728 18.831 1.00 71.12 194 SER A CA 1
ATOM 1609 C C . SER A 1 194 ? -20.286 9.898 20.351 1.00 71.12 194 SER A C 1
ATOM 1611 O O . SER A 1 194 ? -21.246 9.449 20.967 1.00 71.12 194 SER A O 1
ATOM 1613 N N . GLY A 1 195 ? -19.274 10.521 20.975 1.00 71.25 195 GLY A N 1
ATOM 1614 C CA . GLY A 1 195 ? -19.220 10.766 22.430 1.00 71.25 195 GLY A CA 1
ATOM 1615 C C . GLY A 1 195 ? -19.173 9.504 23.310 1.00 71.25 195 GLY A C 1
ATOM 1616 O O . GLY A 1 195 ? -18.956 9.598 24.513 1.00 71.25 195 GLY A O 1
ATOM 1617 N N . ILE A 1 196 ? -19.339 8.324 22.709 1.00 76.31 196 ILE A N 1
ATOM 1618 C CA . ILE A 1 196 ? -19.349 7.007 23.337 1.00 76.31 196 ILE A CA 1
ATOM 1619 C C . ILE A 1 196 ? -18.075 6.278 22.921 1.00 76.31 196 ILE A C 1
ATOM 1621 O O . ILE A 1 196 ? -17.797 6.102 21.731 1.00 76.31 196 ILE A O 1
ATOM 1625 N N . ASN A 1 197 ? -17.304 5.808 23.902 1.00 78.44 197 ASN A N 1
ATOM 1626 C CA . ASN A 1 197 ? -16.133 4.981 23.642 1.00 78.44 197 ASN A CA 1
ATOM 1627 C C . ASN A 1 197 ? -16.551 3.527 23.358 1.00 78.44 197 ASN A C 1
ATOM 1629 O O . ASN A 1 197 ? -16.474 2.659 24.230 1.00 78.44 197 ASN A O 1
ATOM 1633 N N . VAL A 1 198 ? -16.990 3.275 22.121 1.00 81.25 198 VAL A N 1
ATOM 1634 C CA . VAL A 1 198 ? -17.426 1.950 21.639 1.00 81.25 198 VAL A CA 1
ATOM 1635 C C . VAL A 1 198 ? -16.338 0.892 21.835 1.00 81.25 198 VAL A C 1
ATOM 1637 O O . VAL A 1 198 ? -16.648 -0.242 22.190 1.00 81.25 198 VAL A O 1
ATOM 1640 N N . GLN A 1 199 ? -15.062 1.264 21.697 1.00 80.94 199 GLN A N 1
ATOM 1641 C CA . GLN A 1 199 ? -13.938 0.346 21.882 1.00 80.94 199 GLN A CA 1
ATOM 1642 C C . GLN A 1 199 ? -13.862 -0.174 23.326 1.00 80.94 199 GLN A C 1
ATOM 1644 O O . GLN A 1 199 ? -13.766 -1.380 23.539 1.00 80.94 199 GLN A O 1
ATOM 1649 N N . SER A 1 200 ? -13.945 0.720 24.318 1.00 82.38 200 SER A N 1
ATOM 1650 C CA . SER A 1 200 ? -13.940 0.332 25.738 1.00 82.38 200 SER A CA 1
ATOM 1651 C C . SER A 1 200 ? -15.161 -0.516 26.090 1.00 82.38 200 SER A C 1
ATOM 1653 O O . SER A 1 200 ? -15.039 -1.540 26.755 1.00 82.38 200 SER A O 1
ATOM 1655 N N . LEU A 1 201 ? -16.338 -0.130 25.589 1.00 84.75 201 LEU A N 1
ATOM 1656 C CA . LEU A 1 201 ? -17.584 -0.849 25.847 1.00 84.75 201 LEU A CA 1
ATOM 1657 C C . LEU A 1 201 ? -17.551 -2.274 25.282 1.00 84.75 201 LEU A C 1
ATOM 1659 O O . LEU A 1 201 ? -17.910 -3.226 25.971 1.00 84.75 201 LEU A O 1
ATOM 1663 N N . THR A 1 202 ? -17.067 -2.416 24.048 1.00 87.38 202 THR A N 1
ATOM 1664 C CA . THR A 1 202 ? -16.936 -3.713 23.374 1.00 87.38 202 THR A CA 1
ATOM 1665 C C . THR A 1 202 ? -15.896 -4.584 24.073 1.00 87.38 202 THR A C 1
ATOM 1667 O O . THR A 1 202 ? -16.139 -5.770 24.280 1.00 87.38 202 THR A O 1
ATOM 1670 N N . GLN A 1 203 ? -14.779 -4.000 24.521 1.00 87.31 203 GLN A N 1
ATOM 1671 C CA . GLN A 1 203 ? -13.771 -4.722 25.295 1.00 87.31 203 GLN A CA 1
ATOM 1672 C C . GLN A 1 203 ? -14.332 -5.221 26.632 1.00 87.31 203 GLN A C 1
ATOM 1674 O O . GLN A 1 203 ? -14.227 -6.408 26.919 1.00 87.31 203 GLN A O 1
ATOM 1679 N N . MET A 1 204 ? -14.998 -4.358 27.409 1.00 86.31 204 MET A N 1
ATOM 1680 C CA . MET A 1 204 ? -15.632 -4.750 28.675 1.00 86.31 204 MET A CA 1
ATOM 1681 C C . MET A 1 204 ? -16.692 -5.838 28.472 1.00 86.31 204 MET A C 1
ATOM 1683 O O . MET A 1 204 ? -16.784 -6.764 29.275 1.00 86.31 204 MET A O 1
ATOM 1687 N N . ALA A 1 205 ? -17.474 -5.759 27.392 1.00 87.38 205 ALA A N 1
ATOM 1688 C CA . ALA A 1 205 ? -18.460 -6.781 27.052 1.00 87.38 205 ALA A CA 1
ATOM 1689 C C . ALA A 1 205 ? -17.802 -8.122 26.684 1.00 87.38 205 ALA A C 1
ATOM 1691 O O . ALA A 1 205 ? -18.290 -9.180 27.087 1.00 87.38 205 ALA A O 1
ATOM 1692 N N . CYS A 1 206 ? -16.688 -8.094 25.947 1.00 87.56 206 CYS A N 1
ATOM 1693 C CA . CYS A 1 206 ? -15.893 -9.283 25.653 1.00 87.56 206 CYS A CA 1
ATOM 1694 C C . CYS A 1 206 ? -15.287 -9.887 26.923 1.00 87.56 206 CYS A C 1
ATOM 1696 O O . CYS A 1 206 ? -15.430 -11.091 27.130 1.00 87.56 206 CYS A O 1
ATOM 1698 N N . ASP A 1 207 ? -14.690 -9.069 27.788 1.00 87.94 207 ASP A N 1
ATOM 1699 C CA . ASP A 1 207 ? -14.049 -9.509 29.031 1.00 87.94 207 ASP A CA 1
ATOM 1700 C C . ASP A 1 207 ? -15.075 -10.101 30.012 1.00 87.94 207 ASP A C 1
ATOM 1702 O O . ASP A 1 207 ? -14.826 -11.138 30.630 1.00 87.94 207 ASP A O 1
ATOM 1706 N N . ALA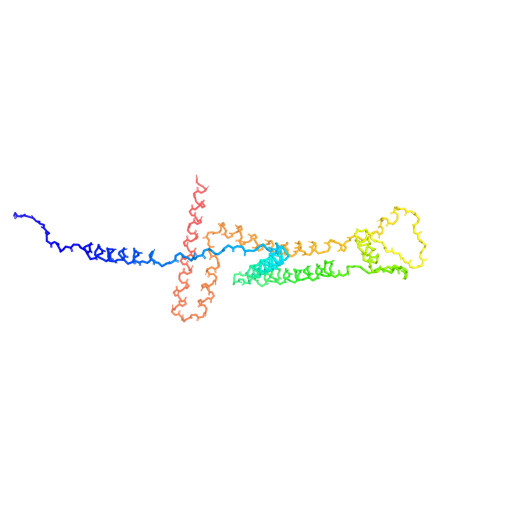 A 1 208 ? -16.283 -9.528 30.077 1.00 89.62 208 ALA A N 1
ATOM 1707 C CA . ALA A 1 208 ? -17.385 -10.035 30.895 1.00 89.62 208 ALA A CA 1
ATOM 1708 C C . ALA A 1 208 ? -17.805 -11.472 30.529 1.00 89.62 208 ALA A C 1
ATOM 1710 O O . ALA A 1 208 ? -18.363 -12.183 31.366 1.00 89.62 208 ALA A O 1
ATOM 1711 N N . ARG A 1 209 ? -17.527 -11.943 29.302 1.00 86.94 209 ARG A N 1
ATOM 1712 C CA . ARG A 1 209 ? -17.816 -13.333 28.900 1.00 86.94 209 ARG A CA 1
ATOM 1713 C C . ARG A 1 209 ? -16.923 -14.353 29.601 1.00 86.94 209 ARG A C 1
ATOM 1715 O O . ARG A 1 209 ? -17.335 -15.504 29.714 1.00 86.94 209 ARG A O 1
ATOM 1722 N N . MET A 1 210 ? -15.725 -13.955 30.031 1.00 88.56 210 MET A N 1
ATOM 1723 C CA . MET A 1 210 ? -14.770 -14.827 30.725 1.00 88.56 210 MET A CA 1
ATOM 1724 C C . MET A 1 210 ? -14.830 -14.692 32.252 1.00 88.56 210 MET A C 1
ATOM 1726 O O . MET A 1 210 ? -14.110 -15.398 32.955 1.00 88.56 210 MET A O 1
ATOM 1730 N N . MET A 1 211 ? -15.660 -13.786 32.770 1.00 89.62 211 MET A N 1
ATOM 1731 C CA . MET A 1 211 ? -15.810 -13.546 34.202 1.00 89.62 211 MET A CA 1
ATOM 1732 C C . MET A 1 211 ? -16.775 -14.534 34.861 1.00 89.62 211 MET A C 1
ATOM 1734 O O . MET A 1 211 ? -17.665 -15.095 34.218 1.00 89.62 211 MET A O 1
ATOM 1738 N N . ASP A 1 212 ? -16.608 -14.703 36.173 1.00 91.25 212 ASP A N 1
ATOM 1739 C CA . ASP A 1 212 ? -17.544 -15.451 37.010 1.00 91.25 212 ASP A CA 1
ATOM 1740 C C . ASP A 1 212 ? -18.929 -14.779 37.048 1.00 91.25 212 ASP A C 1
ATOM 1742 O O . ASP A 1 212 ? -19.061 -13.589 36.751 1.00 91.25 212 ASP A O 1
ATOM 1746 N N . GLN A 1 213 ? -19.978 -15.528 37.393 1.00 90.31 213 GLN A N 1
ATOM 1747 C CA . GLN A 1 213 ? -21.366 -15.091 37.213 1.00 90.31 213 GLN A CA 1
ATOM 1748 C C . GLN A 1 213 ? -21.696 -13.787 37.961 1.00 90.31 213 GLN A C 1
ATOM 1750 O O . GLN A 1 213 ? -22.328 -12.898 37.380 1.00 90.31 213 GLN A O 1
ATOM 1755 N N . ASP A 1 214 ? -21.227 -13.629 39.198 1.00 88.69 214 ASP A N 1
ATOM 1756 C CA . ASP A 1 214 ? -21.472 -12.419 39.993 1.00 88.69 214 ASP A CA 1
ATOM 1757 C C . ASP A 1 214 ? -20.721 -11.207 39.420 1.00 88.69 214 ASP A C 1
ATOM 1759 O O . ASP A 1 214 ? -21.300 -10.133 39.232 1.00 88.69 214 ASP A O 1
ATOM 1763 N N . ALA A 1 215 ? -19.455 -11.400 39.036 1.00 89.19 215 ALA A N 1
ATOM 1764 C CA . ALA A 1 215 ? -18.631 -10.366 38.412 1.00 89.19 215 ALA A CA 1
ATOM 1765 C C . ALA A 1 215 ? -19.182 -9.938 37.041 1.00 89.19 215 ALA A C 1
ATOM 1767 O O . ALA A 1 215 ? -19.290 -8.745 36.764 1.00 89.19 215 ALA A O 1
ATOM 1768 N N . ARG A 1 216 ? -19.622 -10.896 36.213 1.00 91.12 216 ARG A N 1
ATOM 1769 C CA . ARG A 1 216 ? -20.259 -10.635 34.915 1.00 91.12 216 ARG A CA 1
ATOM 1770 C C . ARG A 1 216 ? -21.502 -9.766 35.073 1.00 91.12 216 ARG A C 1
ATOM 1772 O O . ARG A 1 216 ? -21.699 -8.837 34.295 1.00 91.12 216 ARG A O 1
ATOM 1779 N N . THR A 1 217 ? -22.340 -10.062 36.064 1.00 90.25 217 THR A N 1
ATOM 1780 C CA . THR A 1 217 ? -23.591 -9.323 36.287 1.00 90.25 217 THR A CA 1
ATOM 1781 C C . THR A 1 217 ? -23.309 -7.874 36.688 1.00 90.25 217 THR A C 1
ATOM 1783 O O . THR A 1 217 ? -23.948 -6.963 36.162 1.00 90.25 217 THR A O 1
ATOM 1786 N N . ALA A 1 218 ? -22.292 -7.644 37.525 1.00 91.31 218 ALA A N 1
ATOM 1787 C CA . ALA A 1 218 ? -21.832 -6.302 37.877 1.00 91.31 218 ALA A CA 1
ATOM 1788 C C . ALA A 1 218 ? -21.279 -5.535 36.660 1.00 91.31 218 ALA A C 1
ATOM 1790 O O . ALA A 1 218 ? -21.678 -4.396 36.420 1.00 91.31 218 ALA A O 1
ATOM 1791 N N . THR A 1 219 ? -20.426 -6.159 35.839 1.00 90.00 219 THR A N 1
ATOM 1792 C CA . THR A 1 219 ? -19.878 -5.523 34.626 1.00 90.00 219 THR A CA 1
ATOM 1793 C C . THR A 1 219 ? -20.971 -5.180 33.615 1.00 90.00 219 THR A C 1
ATOM 1795 O O . THR A 1 219 ? -20.958 -4.090 33.047 1.00 90.00 219 THR A O 1
ATOM 1798 N N . VAL A 1 220 ? -21.956 -6.063 33.417 1.00 92.38 220 VAL A N 1
ATOM 1799 C CA . VAL A 1 220 ? -23.105 -5.796 32.536 1.00 92.38 220 VAL A CA 1
ATOM 1800 C C . VAL A 1 220 ? -23.926 -4.606 33.038 1.00 92.38 220 VAL A C 1
ATOM 1802 O O . VAL A 1 220 ? -24.342 -3.780 32.228 1.00 92.38 220 VAL A O 1
ATOM 1805 N N . GLN A 1 221 ? -24.114 -4.461 34.353 1.00 93.00 221 GLN A N 1
ATOM 1806 C CA . GLN A 1 221 ? -24.779 -3.284 34.924 1.00 93.00 221 GLN A CA 1
ATOM 1807 C C . GLN A 1 221 ? -23.976 -1.998 34.692 1.00 93.00 221 GLN A C 1
ATOM 1809 O O . GLN A 1 221 ? -24.557 -0.978 34.332 1.00 93.00 221 GLN A O 1
ATOM 1814 N N . THR A 1 222 ? -22.647 -2.039 34.827 1.00 90.31 222 THR A N 1
ATOM 1815 C CA . THR A 1 222 ? -21.780 -0.889 34.513 1.00 90.31 222 THR A CA 1
ATOM 1816 C C . THR A 1 222 ? -21.874 -0.486 33.038 1.00 90.31 222 THR A C 1
ATOM 1818 O O . THR A 1 222 ? -21.992 0.696 32.725 1.00 90.31 222 THR A O 1
ATOM 1821 N N . ILE A 1 223 ? -21.871 -1.463 32.126 1.00 91.25 223 ILE A N 1
ATOM 1822 C CA . ILE A 1 223 ? -22.058 -1.247 30.682 1.00 91.25 223 ILE A CA 1
ATOM 1823 C C . ILE A 1 223 ? -23.424 -0.597 30.415 1.00 91.25 223 ILE A C 1
ATOM 1825 O O . ILE A 1 223 ? -23.491 0.390 29.684 1.00 91.25 223 ILE A O 1
ATOM 1829 N N . ALA A 1 224 ? -24.495 -1.116 31.024 1.00 91.75 224 ALA A N 1
ATOM 1830 C CA . ALA A 1 224 ? -25.847 -0.586 30.863 1.00 91.75 224 ALA A CA 1
ATOM 1831 C C . ALA A 1 224 ? -25.963 0.867 31.349 1.00 91.75 224 ALA A C 1
ATOM 1833 O O . ALA A 1 224 ? -26.494 1.698 30.615 1.00 91.75 224 ALA A O 1
ATOM 1834 N N . GLY A 1 225 ? -25.393 1.189 32.516 1.00 90.81 225 GLY A N 1
ATOM 1835 C CA . GLY A 1 225 ? -25.367 2.558 33.039 1.00 90.81 225 GLY A CA 1
ATOM 1836 C C . GLY A 1 225 ? -24.641 3.528 32.104 1.00 90.81 225 GLY A C 1
ATOM 1837 O O . GLY A 1 225 ? -25.175 4.579 31.766 1.00 90.81 225 GLY A O 1
ATOM 1838 N N . HIS A 1 226 ? -23.478 3.137 31.569 1.00 88.94 226 HIS A N 1
ATOM 1839 C CA . HIS A 1 226 ? -22.764 3.961 30.587 1.00 88.94 226 HIS A CA 1
ATOM 1840 C C . HIS A 1 226 ? -23.562 4.217 29.301 1.00 88.94 226 HIS A C 1
ATOM 1842 O O . HIS A 1 226 ? -23.444 5.292 28.709 1.00 88.94 226 HIS A O 1
ATOM 1848 N N . MET A 1 227 ? -24.345 3.240 28.837 1.00 88.56 227 MET A N 1
ATOM 1849 C CA . MET A 1 227 ? -25.204 3.415 27.662 1.00 88.56 227 MET A CA 1
ATOM 1850 C C . MET A 1 227 ? -26.397 4.325 27.968 1.00 88.56 227 MET A C 1
ATOM 1852 O O . MET A 1 227 ? -26.754 5.152 27.130 1.00 88.56 227 MET A O 1
ATOM 1856 N N . GLU A 1 228 ? -26.995 4.190 29.151 1.00 91.62 228 GLU A N 1
ATOM 1857 C CA . GLU A 1 228 ? -28.117 5.017 29.597 1.00 91.62 228 GLU A CA 1
ATOM 1858 C C . GLU A 1 228 ? -27.708 6.490 29.721 1.00 91.62 228 GLU A C 1
ATOM 1860 O O . GLU A 1 228 ? -28.313 7.338 29.062 1.00 91.62 228 GLU A O 1
ATOM 1865 N N . ASP A 1 229 ? -26.601 6.774 30.415 1.00 88.94 229 ASP A N 1
ATOM 1866 C CA . ASP A 1 229 ? -26.039 8.125 30.551 1.00 88.94 229 ASP A CA 1
ATOM 1867 C C . ASP A 1 229 ? -25.778 8.774 29.179 1.00 88.94 229 ASP A C 1
ATOM 1869 O O . ASP A 1 229 ? -26.095 9.942 28.934 1.00 88.94 229 ASP A O 1
ATOM 1873 N N . ALA A 1 230 ? -25.220 8.008 28.237 1.00 86.75 230 ALA A N 1
ATOM 1874 C CA . ALA A 1 230 ? -24.934 8.512 26.900 1.00 86.75 230 ALA A CA 1
ATOM 1875 C C . ALA A 1 230 ? -26.209 8.842 26.103 1.00 86.75 230 ALA A C 1
ATOM 1877 O O . ALA A 1 230 ? -26.259 9.854 25.394 1.00 86.75 230 ALA A O 1
ATOM 1878 N N . LEU A 1 231 ? -27.250 8.012 26.222 1.00 88.12 231 LEU A N 1
ATOM 1879 C CA . LEU A 1 231 ? -28.545 8.243 25.578 1.00 88.12 231 LEU A CA 1
ATOM 1880 C C . LEU A 1 231 ? -29.276 9.448 26.180 1.00 88.12 231 LEU A C 1
ATOM 1882 O O . LEU A 1 231 ? -29.933 10.195 25.446 1.00 88.12 231 LEU A O 1
ATOM 1886 N N . GLU A 1 232 ? -29.159 9.667 27.490 1.00 90.69 232 GLU A N 1
ATOM 1887 C CA . GLU A 1 232 ? -29.717 10.846 28.152 1.00 90.69 232 GLU A CA 1
ATOM 1888 C C . GLU A 1 232 ? -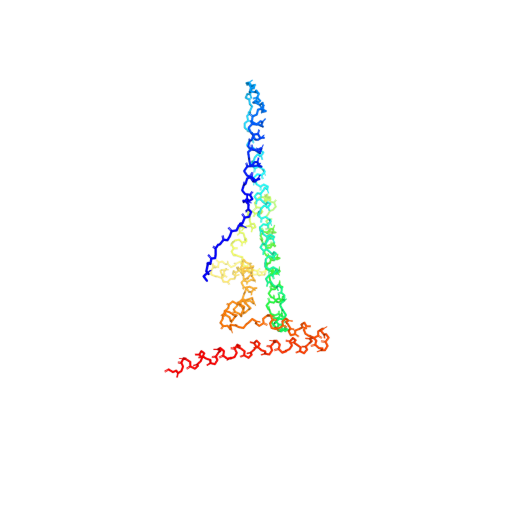29.084 12.136 27.629 1.00 90.69 232 GLU A C 1
ATOM 1890 O O . GLU A 1 232 ? -29.808 13.036 27.190 1.00 90.69 232 GLU A O 1
ATOM 1895 N N . ILE A 1 233 ? -27.750 12.193 27.550 1.00 87.88 233 ILE A N 1
ATOM 1896 C CA . ILE A 1 233 ? -27.024 13.345 26.992 1.00 87.88 233 ILE A CA 1
ATOM 1897 C C . ILE A 1 233 ? -27.483 13.632 25.555 1.00 87.88 233 ILE A C 1
ATOM 1899 O O . ILE A 1 233 ? -27.759 14.782 25.198 1.00 87.88 233 ILE A O 1
ATOM 1903 N N . GLN A 1 234 ? -27.626 12.597 24.721 1.00 85.81 234 GLN A N 1
ATOM 1904 C CA . GLN A 1 234 ? -28.109 12.765 23.347 1.00 85.81 234 GLN A CA 1
ATOM 1905 C C . GLN A 1 234 ? -29.548 13.295 23.289 1.00 85.81 234 GLN A C 1
ATOM 1907 O O . GLN A 1 234 ? -29.843 14.193 22.490 1.00 85.81 234 GLN A O 1
ATOM 1912 N N . ARG A 1 235 ? -30.447 12.790 24.145 1.00 90.38 235 ARG A N 1
ATOM 1913 C CA . ARG A 1 235 ? -31.827 13.292 24.248 1.00 90.38 235 ARG A CA 1
ATOM 1914 C C . ARG A 1 235 ? -31.867 14.757 24.661 1.00 90.38 235 ARG A C 1
ATOM 1916 O O . ARG A 1 235 ? -32.669 15.512 24.109 1.00 90.38 235 ARG A O 1
ATOM 1923 N N . GLU A 1 236 ? -31.029 15.176 25.605 1.00 91.25 236 GLU A N 1
ATOM 1924 C CA . GLU A 1 236 ? -30.966 16.572 26.039 1.00 91.25 236 GLU A CA 1
ATOM 1925 C C . GLU A 1 236 ? -30.484 17.510 24.932 1.00 91.25 236 GLU A C 1
ATOM 1927 O O . GLU A 1 236 ? -31.091 18.562 24.710 1.00 91.25 236 GLU A O 1
ATOM 1932 N N . VAL A 1 237 ? -29.432 17.121 24.206 1.00 88.69 237 VAL A N 1
ATOM 1933 C CA . VAL A 1 237 ? -28.917 17.881 23.058 1.00 88.69 237 VAL A CA 1
ATOM 1934 C C . VAL A 1 237 ? -29.987 18.012 21.976 1.00 88.69 237 VAL A C 1
ATOM 1936 O O . VAL A 1 237 ? -30.218 19.107 21.461 1.00 88.69 237 VAL A O 1
ATOM 1939 N N . TRP A 1 238 ? -30.693 16.922 21.666 1.00 88.12 238 TRP A N 1
ATOM 1940 C CA . TRP A 1 238 ? -31.791 16.943 20.702 1.00 88.12 238 TRP A CA 1
ATOM 1941 C C . TRP A 1 238 ? -32.936 17.860 21.154 1.00 88.12 238 TRP A C 1
ATOM 1943 O O . TRP A 1 238 ? -33.416 18.680 20.372 1.00 88.12 238 TRP A O 1
ATOM 1953 N N . ARG A 1 239 ? -33.331 17.789 22.434 1.00 93.44 239 ARG A N 1
ATOM 1954 C CA . ARG A 1 239 ? -34.402 18.623 23.002 1.00 93.44 239 ARG A CA 1
ATOM 1955 C C . ARG A 1 239 ? -34.048 20.112 22.973 1.00 93.44 239 ARG A C 1
ATOM 1957 O O . ARG A 1 239 ? -34.916 20.920 22.667 1.00 93.44 239 ARG A O 1
ATOM 1964 N N . LYS A 1 240 ? -32.792 20.477 23.261 1.00 92.12 240 LYS A N 1
ATOM 1965 C CA . LYS A 1 240 ? -32.303 21.867 23.175 1.00 92.12 240 LYS A CA 1
ATOM 1966 C C . LYS A 1 240 ? -32.237 22.384 21.737 1.00 92.12 240 LYS A C 1
ATOM 1968 O O . LYS A 1 240 ? -32.414 23.575 21.536 1.00 92.12 240 LYS A O 1
ATOM 1973 N N . ARG A 1 241 ? -31.987 21.515 20.753 1.00 90.06 241 ARG A N 1
ATOM 1974 C CA . ARG A 1 241 ? -31.940 21.899 19.332 1.00 90.06 241 ARG A CA 1
ATOM 1975 C C . ARG A 1 241 ? -33.326 22.136 18.717 1.00 90.06 241 ARG A C 1
ATOM 1977 O O . ARG A 1 241 ? -33.428 22.885 17.755 1.00 90.06 241 ARG A O 1
ATOM 1984 N N . ASN A 1 242 ? -34.366 21.500 19.259 1.00 88.00 242 ASN A N 1
ATOM 1985 C CA . ASN A 1 242 ? -35.746 21.579 18.761 1.00 88.00 242 ASN A CA 1
ATOM 1986 C C . ASN A 1 242 ? -36.632 22.593 19.513 1.00 88.00 242 ASN A C 1
ATOM 1988 O O . ASN A 1 242 ? -37.851 22.573 19.341 1.00 88.00 242 ASN A O 1
ATOM 1992 N N . LYS A 1 243 ? -36.048 23.429 20.372 1.00 76.00 243 LYS A N 1
ATOM 1993 C CA . LYS A 1 243 ? -36.740 24.456 21.156 1.00 76.00 243 LYS A CA 1
ATOM 1994 C C . LYS A 1 243 ? -36.254 25.832 20.728 1.00 76.00 243 LYS A C 1
ATOM 1996 O O . LYS A 1 243 ? -37.101 26.747 20.702 1.00 76.00 243 LYS A O 1
#

Sequence (243 aa):
MENALSVMPPPISRRIARAMHTNLKKCERLNHVARYPVHPSSAAPHDTKFSKTYLNKDRKFLSAGMLLYYLAAIFKGLHPRVDDDFVDKLNYHYTSAIIFAFAIIVSAKQYVGYPIQCWVPAQFTDAWEQYTENYCWVENTYYLPLTSAFPLEYGDRRARQISYYQWVPFVLALEALCFYIPCIMWRGLLHWHSGINVQSLTQMACDARMMDQDARTATVQTIAGHMEDALEIQREVWRKRNK

InterPro domains:
  IPR000990 Innexin [PF00876] (84-235)
  IPR000990 Innexin [PR01262] (107-118)
  IPR000990 Innexin [PR01262] (135-144)
  IPR000990 Innexin [PR01262] (164-186)
  IPR000990 Innexin [PS51013] (79-243)
  IPR000990 Innexin [PTHR11893] (66-238)

Foldseek 3Di:
DDDDDDDDDDDPVVVVVVVVVVVVVVVVVVVPDDDDDDDDDDDDDDPPVVVVVVVVVVVVVVVVVVVVVVVVVVVVVLDDALPDDPVLCVQLRVVLVVLLVVLVVLCCCPPVHQLDFDDDDPPDDPVVRVVVSVVPLVDWAFDDDPPDDDDPDPVVRVVRTDNCSVCSSVVSNVSSVVSNVVVCCCVPPVVVPQPAPVRVLSVLLVVLVVDDPVVSVVSVVVSVVSVVVSVVVVVVVVVVVVD

Radius of gyration: 36.41 Å; chains: 1; bounding box: 91×49×121 Å